Protein AF-A0A7C4EWU1-F1 (afdb_monomer_lite)

Structure (mmCIF, N/CA/C/O backbone):
data_AF-A0A7C4EWU1-F1
#
_entry.id   AF-A0A7C4EWU1-F1
#
loop_
_atom_site.group_PDB
_atom_site.id
_atom_site.type_symbol
_atom_site.label_atom_id
_atom_site.label_alt_id
_atom_site.label_comp_id
_atom_site.label_asym_id
_atom_site.label_entity_id
_atom_site.label_seq_id
_atom_site.pdbx_PDB_ins_code
_atom_site.Cartn_x
_atom_site.Cartn_y
_atom_site.Cartn_z
_atom_site.occupancy
_atom_site.B_iso_or_equiv
_atom_site.auth_seq_id
_atom_site.auth_comp_id
_atom_site.auth_asym_id
_atom_site.auth_atom_id
_atom_site.pdbx_PDB_model_num
ATOM 1 N N . MET A 1 1 ? -29.872 17.926 2.611 1.00 35.84 1 MET A N 1
ATOM 2 C CA . MET A 1 1 ? -29.786 16.920 1.535 1.00 35.84 1 MET A CA 1
ATOM 3 C C . MET A 1 1 ? -28.342 16.865 1.066 1.00 35.84 1 MET A C 1
ATOM 5 O O . MET A 1 1 ? -27.854 17.899 0.622 1.00 35.84 1 MET A O 1
ATOM 9 N N . PRO A 1 2 ? -27.617 15.749 1.257 1.00 41.06 2 PRO A N 1
ATOM 10 C CA . PRO A 1 2 ? -26.322 15.567 0.610 1.00 41.06 2 PRO A CA 1
ATOM 11 C C . PRO A 1 2 ? -26.584 15.582 -0.896 1.00 41.06 2 PRO A C 1
ATOM 13 O O . PRO A 1 2 ? -27.489 14.896 -1.360 1.00 41.06 2 PRO A O 1
ATOM 16 N N . SER A 1 3 ? -25.882 16.426 -1.643 1.00 45.47 3 SER A N 1
ATOM 17 C CA . SER A 1 3 ? -26.068 16.492 -3.086 1.00 45.47 3 SER A CA 1
ATOM 18 C C . SER A 1 3 ? -25.685 15.146 -3.705 1.00 45.47 3 SER A C 1
ATOM 20 O O . SER A 1 3 ? -24.569 14.666 -3.514 1.00 45.47 3 SER A O 1
ATOM 22 N N . GLU A 1 4 ? -26.596 14.570 -4.492 1.00 43.47 4 GLU A N 1
ATOM 23 C CA . GLU A 1 4 ? -26.437 13.326 -5.274 1.00 43.47 4 GLU A CA 1
ATOM 24 C C . GLU A 1 4 ? -25.138 13.277 -6.112 1.00 43.47 4 GLU A C 1
ATOM 26 O O . GLU A 1 4 ? -24.695 12.224 -6.559 1.00 43.47 4 GLU A O 1
ATOM 31 N N . ARG A 1 5 ? -24.451 14.415 -6.280 1.00 38.84 5 ARG A N 1
ATOM 32 C CA . ARG A 1 5 ? -23.160 14.531 -6.969 1.00 38.84 5 ARG A CA 1
ATOM 33 C C . ARG A 1 5 ? -21.986 13.833 -6.269 1.00 38.84 5 ARG A C 1
ATOM 35 O O . ARG A 1 5 ? -20.938 13.700 -6.897 1.00 38.84 5 ARG A O 1
ATOM 42 N N . SER A 1 6 ? -22.101 13.396 -5.008 1.00 40.00 6 SER A N 1
ATOM 43 C CA . SER A 1 6 ? -21.021 12.630 -4.357 1.00 40.00 6 SER A CA 1
ATOM 44 C C . SER A 1 6 ? -21.070 11.122 -4.619 1.00 40.00 6 SER A C 1
ATOM 46 O O . SER A 1 6 ? -20.120 10.430 -4.258 1.00 40.00 6 SER A O 1
ATOM 48 N N . GLU A 1 7 ? -22.146 10.597 -5.214 1.00 43.44 7 GLU A N 1
ATOM 49 C CA . GLU A 1 7 ? -22.374 9.145 -5.316 1.00 43.44 7 GLU A CA 1
ATOM 50 C C . GLU A 1 7 ? -21.775 8.495 -6.573 1.00 43.44 7 GLU A C 1
ATOM 52 O O . GLU A 1 7 ? -21.590 7.281 -6.605 1.00 43.44 7 GLU A O 1
ATOM 57 N N . LEU A 1 8 ? -21.376 9.284 -7.576 1.00 47.84 8 LEU A N 1
ATOM 58 C CA . LEU A 1 8 ? -20.883 8.777 -8.866 1.00 47.84 8 LEU A CA 1
ATOM 59 C C . LEU A 1 8 ? -19.501 9.306 -9.258 1.00 47.84 8 LEU A C 1
ATOM 61 O O . LEU A 1 8 ? -19.150 9.307 -10.433 1.00 47.84 8 LEU A O 1
ATOM 65 N N . ARG A 1 9 ? -18.670 9.737 -8.302 1.00 52.00 9 ARG A N 1
ATOM 66 C CA . ARG A 1 9 ? -17.249 9.921 -8.620 1.00 52.00 9 ARG A CA 1
ATOM 67 C C . ARG A 1 9 ? -16.616 8.536 -8.799 1.00 52.00 9 ARG A C 1
ATOM 69 O O . ARG A 1 9 ? -16.666 7.744 -7.852 1.00 52.00 9 ARG A O 1
ATOM 76 N N . PRO A 1 10 ? -16.010 8.221 -9.961 1.00 58.00 10 PRO A N 1
ATOM 77 C CA . PRO A 1 10 ? -15.201 7.020 -10.104 1.00 58.00 10 PRO A CA 1
ATOM 78 C C . PRO A 1 10 ? -14.186 7.016 -8.977 1.00 58.00 10 PRO A C 1
ATOM 80 O O . PRO A 1 10 ? -13.562 8.042 -8.695 1.00 58.00 10 PRO A O 1
ATOM 83 N N . ASN A 1 11 ? -14.020 5.880 -8.309 1.00 83.81 11 ASN A N 1
ATOM 84 C CA . ASN A 1 11 ? -12.982 5.790 -7.305 1.00 83.81 11 ASN A CA 1
ATOM 85 C C . ASN A 1 11 ? -11.632 5.739 -8.029 1.00 83.81 11 ASN A C 1
ATOM 87 O O . ASN A 1 11 ? -11.149 4.664 -8.370 1.00 83.81 11 ASN A O 1
ATOM 91 N N . LEU A 1 12 ? -11.059 6.916 -8.291 1.00 92.81 12 LEU A N 1
ATOM 92 C CA . LEU A 1 12 ? -9.818 7.092 -9.044 1.00 92.81 12 LEU A CA 1
ATOM 93 C C . LEU A 1 12 ? -8.679 6.264 -8.443 1.00 92.81 12 LEU A C 1
ATOM 95 O O . LEU A 1 12 ? -7.890 5.694 -9.182 1.00 92.81 12 LEU A O 1
ATOM 99 N N . SER A 1 13 ? -8.645 6.111 -7.113 1.00 93.94 13 SER A N 1
ATOM 100 C CA . SER A 1 13 ? -7.654 5.260 -6.442 1.00 93.94 13 SER A CA 1
ATOM 101 C C . SER A 1 13 ? -7.836 3.768 -6.747 1.00 93.94 13 SER A C 1
ATOM 103 O O . SER A 1 13 ? -6.854 3.067 -6.965 1.00 93.94 13 SER A O 1
ATOM 105 N N . VAL A 1 14 ? -9.081 3.285 -6.853 1.00 95.12 14 VAL A N 1
ATOM 106 C CA . VAL A 1 14 ? -9.374 1.909 -7.294 1.00 95.12 14 VAL A CA 1
ATOM 107 C C . VAL A 1 14 ? -9.052 1.745 -8.773 1.00 95.12 14 VAL A C 1
ATOM 109 O O . VAL A 1 14 ? -8.462 0.743 -9.153 1.00 95.12 14 VAL A O 1
ATOM 112 N N . LEU A 1 15 ? -9.399 2.727 -9.605 1.00 96.44 15 LEU A N 1
ATOM 113 C CA . LEU A 1 15 ? -9.094 2.695 -11.034 1.00 96.44 15 LEU A CA 1
ATOM 114 C C . LEU A 1 15 ? -7.580 2.658 -11.285 1.00 96.44 15 LEU A C 1
ATOM 116 O O . LEU A 1 15 ? -7.118 1.863 -12.102 1.00 96.44 15 LEU A O 1
ATOM 120 N N . ALA A 1 16 ? -6.808 3.457 -10.546 1.00 97.56 16 ALA A N 1
ATOM 121 C CA . ALA A 1 16 ? -5.352 3.427 -10.579 1.00 97.56 16 ALA A CA 1
ATOM 122 C C . ALA A 1 16 ? -4.803 2.075 -10.102 1.00 97.56 16 ALA A C 1
ATOM 124 O O . ALA A 1 16 ? -3.959 1.497 -10.778 1.00 97.56 16 ALA A O 1
ATOM 125 N N . LEU A 1 17 ? -5.317 1.521 -8.997 1.00 98.00 17 LEU A N 1
ATOM 126 C CA . LEU A 1 17 ? -4.879 0.215 -8.495 1.00 98.00 17 LEU A CA 1
ATOM 127 C C . LEU A 1 17 ? -5.193 -0.928 -9.476 1.00 98.00 17 LEU A C 1
ATOM 129 O O . LEU A 1 17 ? -4.349 -1.787 -9.710 1.00 98.00 17 LEU A O 1
ATOM 133 N N . LEU A 1 18 ? -6.375 -0.929 -10.094 1.00 98.12 18 LEU A N 1
ATOM 134 C CA . LEU A 1 18 ? -6.730 -1.917 -11.116 1.00 98.12 18 LEU A CA 1
ATOM 135 C C . LEU A 1 18 ? -5.847 -1.779 -12.360 1.00 98.12 18 LEU A C 1
ATOM 137 O O . LEU A 1 18 ? -5.393 -2.786 -12.896 1.00 98.12 18 LEU A O 1
ATOM 141 N N . SER A 1 19 ? -5.565 -0.546 -12.786 1.00 98.44 19 SER A N 1
ATOM 142 C CA . SER A 1 19 ? -4.672 -0.280 -13.921 1.00 98.44 19 SER A CA 1
ATOM 143 C C . SER A 1 19 ? -3.236 -0.715 -13.619 1.00 98.44 19 SER A C 1
ATOM 145 O O . SER A 1 19 ? -2.582 -1.287 -14.484 1.00 98.44 19 SER A O 1
ATOM 147 N N . PHE A 1 20 ? -2.772 -0.515 -12.381 1.00 98.56 20 PHE A N 1
ATOM 148 C CA . PHE A 1 20 ? -1.488 -1.015 -11.886 1.00 98.56 20 PHE A CA 1
ATOM 149 C C . PHE A 1 20 ? -1.409 -2.539 -11.968 1.00 98.56 20 PHE A C 1
ATOM 151 O O . PHE A 1 20 ? -0.485 -3.071 -12.579 1.00 98.56 20 PHE A O 1
ATOM 158 N N . ILE A 1 21 ? -2.396 -3.244 -11.402 1.00 98.56 21 ILE A N 1
ATOM 159 C CA . ILE A 1 21 ? -2.428 -4.713 -11.396 1.00 98.56 21 ILE A CA 1
ATOM 160 C C . ILE A 1 21 ? -2.466 -5.240 -12.832 1.00 98.56 21 ILE A C 1
ATOM 162 O O . ILE A 1 21 ? -1.690 -6.125 -13.180 1.00 98.56 21 ILE A O 1
ATOM 166 N N . ALA A 1 22 ? -3.332 -4.678 -13.678 1.00 98.56 22 ALA A N 1
ATOM 167 C CA . ALA A 1 22 ? -3.444 -5.084 -15.072 1.00 98.56 22 ALA A CA 1
ATOM 168 C C . ALA A 1 22 ? -2.125 -4.882 -15.831 1.00 98.56 22 ALA A C 1
ATOM 170 O O . ALA A 1 22 ? -1.660 -5.809 -16.486 1.00 98.56 22 ALA A O 1
ATOM 171 N N . ALA A 1 23 ? -1.494 -3.710 -15.713 1.00 98.44 23 ALA A N 1
ATOM 172 C CA . ALA A 1 23 ? -0.233 -3.425 -16.393 1.00 98.44 23 ALA A CA 1
ATOM 173 C C . ALA A 1 23 ? 0.908 -4.331 -15.914 1.00 98.44 23 ALA A C 1
ATOM 175 O O . ALA A 1 23 ? 1.637 -4.858 -16.750 1.00 98.44 23 ALA A O 1
ATOM 176 N N . PHE A 1 24 ? 1.021 -4.573 -14.603 1.00 97.94 24 PHE A N 1
ATOM 177 C CA . PHE A 1 24 ? 1.993 -5.519 -14.049 1.00 97.94 24 PHE A CA 1
ATOM 178 C C . PHE A 1 24 ? 1.778 -6.934 -14.599 1.00 97.94 24 PHE A C 1
ATOM 180 O O . PHE A 1 24 ? 2.715 -7.556 -15.091 1.00 97.94 24 PHE A O 1
ATOM 187 N N . LEU A 1 25 ? 0.540 -7.442 -14.566 1.00 97.94 25 LEU A N 1
ATOM 188 C CA . LEU A 1 25 ? 0.229 -8.786 -15.058 1.00 97.94 25 LEU A CA 1
ATOM 189 C C . LEU A 1 25 ? 0.493 -8.920 -16.560 1.00 97.94 25 LEU A C 1
ATOM 191 O O . LEU A 1 25 ? 1.031 -9.936 -16.990 1.00 97.94 25 LEU A O 1
ATOM 195 N N . ILE A 1 26 ? 0.143 -7.902 -17.350 1.00 97.19 26 ILE A N 1
ATOM 196 C CA . ILE A 1 26 ? 0.401 -7.880 -18.793 1.00 97.19 26 ILE A CA 1
ATOM 197 C C . ILE A 1 26 ? 1.907 -7.857 -19.065 1.00 97.19 26 ILE A C 1
ATOM 199 O O . ILE A 1 26 ? 2.374 -8.661 -19.869 1.00 97.19 26 ILE A O 1
ATOM 203 N N . ALA A 1 27 ? 2.666 -6.989 -18.390 1.00 94.81 27 ALA A N 1
ATOM 204 C CA . ALA A 1 27 ? 4.118 -6.915 -18.536 1.00 94.81 27 ALA A CA 1
ATOM 205 C C . ALA A 1 27 ? 4.774 -8.248 -18.167 1.00 94.81 27 ALA A C 1
ATOM 207 O O . ALA A 1 27 ? 5.503 -8.817 -18.978 1.00 94.81 27 ALA A O 1
ATOM 208 N N . ARG A 1 28 ? 4.419 -8.811 -17.007 1.00 94.31 28 ARG A N 1
ATOM 209 C CA . ARG A 1 28 ? 4.946 -10.095 -16.544 1.00 94.31 28 ARG A CA 1
ATOM 210 C C . ARG A 1 28 ? 4.587 -11.245 -17.477 1.00 94.31 28 ARG A C 1
ATOM 212 O O . ARG A 1 28 ? 5.430 -12.097 -17.753 1.00 94.31 28 ARG A O 1
ATOM 219 N N . ALA A 1 29 ? 3.349 -11.297 -17.965 1.00 95.38 29 ALA A N 1
ATOM 220 C CA . ALA A 1 29 ? 2.926 -12.311 -18.925 1.00 95.38 29 ALA A CA 1
ATOM 221 C C . ALA A 1 29 ? 3.705 -12.175 -20.237 1.00 95.38 29 ALA A C 1
ATOM 223 O O . ALA A 1 29 ? 4.214 -13.168 -20.751 1.00 95.38 29 ALA A O 1
ATOM 224 N N . PHE A 1 30 ? 3.858 -10.951 -20.746 1.00 93.50 30 PHE A N 1
ATOM 225 C CA . PHE A 1 30 ? 4.612 -10.680 -21.963 1.00 93.50 30 PHE A CA 1
ATOM 226 C C . PHE A 1 30 ? 6.075 -11.115 -21.834 1.00 93.50 30 PHE A C 1
ATOM 228 O O . PHE A 1 30 ? 6.554 -11.864 -22.680 1.00 93.50 30 PHE A O 1
ATOM 235 N N . THR A 1 31 ? 6.773 -10.730 -20.763 1.00 89.81 31 THR A N 1
ATOM 236 C CA . THR A 1 31 ? 8.190 -11.083 -20.569 1.00 89.81 31 THR A CA 1
ATOM 237 C C . THR A 1 31 ? 8.398 -12.567 -20.274 1.00 89.81 31 THR A C 1
ATOM 239 O O . THR A 1 31 ? 9.443 -13.123 -20.608 1.00 89.81 31 THR A O 1
ATOM 242 N N . THR A 1 32 ? 7.390 -13.240 -19.713 1.00 90.50 32 THR A N 1
ATOM 243 C CA . THR A 1 32 ? 7.410 -14.697 -19.511 1.00 90.50 32 THR A CA 1
ATOM 244 C C . THR A 1 32 ? 7.198 -15.460 -20.820 1.00 90.50 32 THR A C 1
ATOM 246 O O . THR A 1 32 ? 7.886 -16.449 -21.066 1.00 90.50 32 THR A O 1
ATOM 249 N N . LEU A 1 33 ? 6.261 -15.018 -21.666 1.00 94.19 33 LEU A N 1
ATOM 250 C CA . LEU A 1 33 ? 5.926 -15.681 -22.933 1.00 94.19 33 LEU A CA 1
ATOM 251 C C . LEU A 1 33 ? 6.918 -15.355 -24.057 1.00 94.19 33 LEU A C 1
ATOM 253 O O . LEU A 1 33 ? 7.174 -16.197 -24.916 1.00 94.19 33 LEU A O 1
ATOM 257 N N . TYR A 1 34 ? 7.493 -14.152 -24.042 1.00 92.25 34 TYR A N 1
ATOM 258 C CA . TYR A 1 34 ? 8.383 -13.636 -25.081 1.00 92.25 34 TYR A CA 1
ATOM 259 C C . TYR A 1 34 ? 9.723 -13.143 -24.502 1.00 92.25 34 TYR A C 1
ATOM 261 O O . TYR A 1 34 ? 10.095 -11.987 -24.705 1.00 92.25 34 TYR A O 1
ATOM 269 N N . PRO A 1 35 ? 10.506 -14.001 -23.819 1.00 87.50 35 PRO A N 1
ATOM 270 C CA . PRO A 1 35 ? 11.704 -13.585 -23.077 1.00 87.50 35 PRO A CA 1
ATOM 271 C C . PRO A 1 35 ? 12.839 -13.035 -23.954 1.00 87.50 35 PRO A C 1
ATOM 273 O O . PRO A 1 35 ? 13.727 -12.354 -23.454 1.00 87.50 35 PRO A O 1
ATOM 276 N N . ASN A 1 36 ? 12.818 -13.324 -25.258 1.00 87.56 36 ASN A N 1
ATOM 277 C CA . ASN A 1 36 ? 13.832 -12.867 -26.211 1.00 87.56 36 ASN A CA 1
ATOM 278 C C . ASN A 1 36 ? 13.440 -11.562 -26.924 1.00 87.56 36 ASN A C 1
ATOM 280 O O . ASN A 1 36 ? 14.214 -11.049 -27.731 1.00 87.56 36 ASN A O 1
ATOM 284 N N . VAL A 1 37 ? 12.236 -11.036 -26.672 1.00 86.44 37 VAL A N 1
ATOM 285 C CA . VAL A 1 37 ? 11.778 -9.782 -27.274 1.00 86.44 37 VAL A CA 1
ATOM 286 C C . VAL A 1 37 ? 12.243 -8.630 -26.397 1.00 86.44 37 VAL A C 1
ATOM 288 O O . VAL A 1 37 ? 11.644 -8.317 -25.372 1.00 86.44 37 VAL A O 1
ATOM 291 N N . VAL A 1 38 ? 13.334 -8.001 -26.822 1.00 86.00 38 VAL A N 1
ATOM 292 C CA . VAL A 1 38 ? 13.934 -6.846 -26.156 1.00 86.00 38 VAL A CA 1
ATOM 293 C C . VAL A 1 38 ? 13.980 -5.659 -27.107 1.00 86.00 38 VAL A C 1
ATOM 295 O O . VAL A 1 38 ? 14.233 -5.811 -28.303 1.00 86.00 38 VAL A O 1
ATOM 298 N N . LEU A 1 39 ? 13.743 -4.462 -26.575 1.00 86.94 39 LEU A N 1
ATOM 299 C CA . LEU A 1 39 ? 13.931 -3.229 -27.325 1.00 86.94 39 LEU A CA 1
ATOM 300 C C . LEU A 1 39 ? 15.369 -2.751 -27.125 1.00 86.94 39 LEU A C 1
ATOM 302 O O . LEU A 1 39 ? 15.740 -2.356 -26.022 1.00 86.94 39 LEU A O 1
ATOM 306 N N . VAL A 1 40 ? 16.171 -2.778 -28.189 1.00 88.94 40 VAL A N 1
ATOM 307 C CA . VAL A 1 40 ? 17.557 -2.295 -28.165 1.00 88.94 40 VAL A CA 1
ATOM 308 C C . VAL A 1 40 ? 17.693 -1.104 -29.101 1.00 88.94 40 VAL A C 1
ATOM 310 O O . VAL A 1 40 ? 17.330 -1.184 -30.272 1.00 88.94 40 VAL A O 1
ATOM 313 N N . SER A 1 41 ? 18.223 0.005 -28.590 1.00 88.38 41 SER A N 1
ATOM 314 C CA . SER A 1 41 ? 18.504 1.207 -29.380 1.00 88.38 41 SER A CA 1
ATOM 315 C C . SER A 1 41 ? 19.814 1.836 -28.925 1.00 88.38 41 SER A C 1
ATOM 317 O O . SER A 1 41 ? 20.044 1.992 -27.728 1.00 88.38 41 SER A O 1
ATOM 319 N N . GLY A 1 42 ? 20.705 2.155 -29.868 1.00 86.50 42 GLY A N 1
ATOM 320 C CA . GLY A 1 42 ? 22.009 2.760 -29.561 1.00 86.50 42 GLY A CA 1
ATOM 321 C C . GLY A 1 42 ? 22.905 1.923 -28.635 1.00 86.50 42 GLY A C 1
ATOM 322 O O . GLY A 1 42 ? 23.736 2.489 -27.937 1.00 86.50 42 GLY A O 1
ATOM 323 N N . GLY A 1 43 ? 22.714 0.598 -28.586 1.00 86.19 43 GLY A N 1
ATOM 324 C CA . GLY A 1 43 ? 23.424 -0.306 -27.669 1.00 86.19 43 GLY A CA 1
ATOM 325 C C . GLY A 1 43 ? 22.806 -0.425 -26.269 1.00 86.19 43 GLY A C 1
ATOM 326 O O . GLY A 1 43 ? 23.304 -1.196 -25.455 1.00 86.19 43 GLY A O 1
ATOM 327 N N . PHE A 1 44 ? 21.709 0.285 -25.988 1.00 85.19 44 PHE A N 1
ATOM 328 C CA . PHE A 1 44 ? 21.012 0.230 -24.704 1.00 85.19 44 PHE A CA 1
ATOM 329 C C . PHE A 1 44 ? 19.794 -0.684 -24.765 1.00 85.19 44 PHE A C 1
ATOM 331 O O . PHE A 1 44 ? 18.984 -0.592 -25.688 1.00 85.19 44 PHE A O 1
ATOM 338 N N . HIS A 1 45 ? 19.641 -1.524 -23.743 1.00 87.38 45 HIS A N 1
ATOM 339 C CA . HIS A 1 45 ? 18.427 -2.300 -23.518 1.00 87.38 45 HIS A CA 1
ATOM 340 C C . HIS A 1 45 ? 17.386 -1.397 -22.851 1.00 87.38 45 HIS A C 1
ATOM 342 O O . HIS A 1 45 ? 17.559 -0.947 -21.717 1.00 87.38 45 HIS A O 1
ATOM 348 N N . ILE A 1 46 ? 16.312 -1.095 -23.572 1.00 88.56 46 ILE A N 1
ATOM 349 C CA . ILE A 1 46 ? 15.241 -0.228 -23.095 1.00 88.56 46 ILE A CA 1
ATOM 350 C C . ILE A 1 46 ? 14.200 -1.091 -22.387 1.00 88.56 46 ILE A C 1
ATOM 352 O O . ILE A 1 46 ? 13.383 -1.764 -23.015 1.00 88.56 46 ILE A O 1
ATOM 356 N N . HIS A 1 47 ? 14.229 -1.040 -21.058 1.00 90.69 47 HIS A N 1
ATOM 357 C CA . HIS A 1 47 ? 13.226 -1.668 -20.207 1.00 9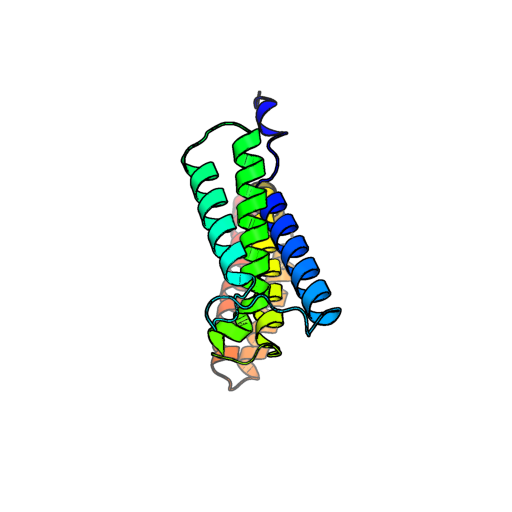0.69 47 HIS A CA 1
ATOM 358 C C . HIS A 1 47 ? 11.895 -0.922 -20.275 1.00 90.69 47 HIS A C 1
ATOM 360 O O . HIS A 1 47 ? 11.851 0.308 -20.384 1.00 90.69 47 HIS A O 1
ATOM 366 N N . HIS A 1 48 ? 10.796 -1.659 -20.122 1.00 92.50 48 HIS A N 1
ATOM 367 C CA . HIS A 1 48 ? 9.458 -1.071 -20.103 1.00 92.50 48 HIS A CA 1
ATOM 368 C C . HIS A 1 48 ? 9.197 -0.199 -18.860 1.00 92.50 48 HIS A C 1
ATOM 370 O O . HIS A 1 48 ? 8.250 0.588 -18.849 1.00 92.50 48 HIS A O 1
ATOM 376 N N . PHE A 1 49 ? 10.106 -0.243 -17.878 1.00 92.75 49 PHE A N 1
ATOM 377 C CA . PHE A 1 49 ? 10.278 0.761 -16.828 1.00 92.75 49 PHE A CA 1
ATOM 378 C C . PHE A 1 49 ? 10.192 2.207 -17.351 1.00 92.75 49 PHE A C 1
ATOM 380 O O . PHE A 1 49 ? 9.482 3.026 -16.770 1.00 92.75 49 PHE A O 1
ATOM 387 N N . TRP A 1 50 ? 10.867 2.530 -18.463 1.00 94.38 50 TRP A N 1
ATOM 388 C CA . TRP A 1 50 ? 10.898 3.897 -19.000 1.00 94.38 50 TRP A CA 1
ATOM 389 C C . TRP A 1 50 ? 9.538 4.354 -19.526 1.00 94.38 50 TRP A C 1
ATOM 391 O O . TRP A 1 50 ? 9.143 5.502 -19.315 1.00 94.38 50 TRP A O 1
ATOM 401 N N . PHE A 1 51 ? 8.790 3.447 -20.158 1.00 95.19 51 PHE A N 1
ATOM 402 C CA . PHE A 1 51 ? 7.406 3.715 -20.546 1.00 95.19 51 PHE A CA 1
ATOM 403 C C . PHE A 1 51 ? 6.532 3.909 -19.306 1.00 95.19 51 PHE A C 1
ATOM 405 O O . PHE A 1 51 ? 5.717 4.829 -19.273 1.00 95.19 51 PHE A O 1
ATOM 412 N N . GLY A 1 52 ? 6.764 3.115 -18.257 1.00 97.19 52 GLY A N 1
ATOM 413 C CA . GLY A 1 52 ? 6.109 3.277 -16.963 1.00 97.19 52 GLY A CA 1
ATOM 414 C C . GLY A 1 52 ? 6.326 4.660 -16.347 1.00 97.19 52 GLY A C 1
ATOM 415 O O . GLY A 1 52 ? 5.363 5.327 -15.964 1.00 97.19 52 GLY A O 1
ATOM 416 N N . LEU A 1 53 ? 7.574 5.136 -16.334 1.00 97.31 53 LEU A N 1
ATOM 417 C CA . LEU A 1 53 ? 7.935 6.462 -15.832 1.00 97.31 53 LEU A CA 1
ATOM 418 C C . LEU A 1 53 ? 7.259 7.581 -16.635 1.00 97.31 53 LEU A C 1
ATOM 420 O O . LEU A 1 53 ? 6.688 8.500 -16.046 1.00 97.31 53 LEU A O 1
ATOM 424 N N . ALA A 1 54 ? 7.272 7.487 -17.967 1.00 98.00 54 ALA A N 1
ATOM 425 C CA . ALA A 1 54 ? 6.604 8.454 -18.833 1.00 98.00 54 ALA A CA 1
ATOM 426 C C . ALA A 1 54 ? 5.088 8.489 -18.579 1.00 98.00 54 ALA A C 1
ATOM 428 O O . ALA A 1 54 ? 4.509 9.564 -18.416 1.00 98.00 54 ALA A O 1
ATOM 429 N N . MET A 1 55 ? 4.444 7.323 -18.475 1.00 98.31 55 MET A N 1
ATOM 430 C CA . MET A 1 55 ? 3.016 7.221 -18.170 1.00 98.31 55 MET A CA 1
ATOM 431 C C . MET A 1 55 ? 2.673 7.807 -16.798 1.00 98.31 55 MET A C 1
ATOM 433 O O . MET A 1 55 ? 1.695 8.546 -16.689 1.00 98.31 55 MET A O 1
ATOM 437 N N . MET A 1 56 ? 3.483 7.546 -15.765 1.00 97.75 56 MET A N 1
ATOM 438 C CA . MET A 1 56 ? 3.292 8.152 -14.443 1.00 97.75 56 MET A CA 1
ATOM 439 C C . MET A 1 56 ? 3.452 9.670 -14.471 1.00 97.75 56 MET A C 1
ATOM 441 O O . MET A 1 56 ? 2.633 10.367 -13.875 1.00 97.75 56 MET A O 1
ATOM 445 N N . ALA A 1 57 ? 4.464 10.187 -15.170 1.00 98.19 57 ALA A N 1
ATOM 446 C CA . ALA A 1 57 ? 4.685 11.624 -15.299 1.00 98.19 57 ALA A CA 1
ATOM 447 C C . ALA A 1 57 ? 3.508 12.309 -16.008 1.00 98.19 57 ALA A C 1
ATOM 449 O O . ALA A 1 57 ? 2.988 13.306 -15.511 1.00 98.19 57 ALA A O 1
ATOM 450 N N . ILE A 1 58 ? 3.031 11.737 -17.120 1.00 98.25 58 ILE A N 1
ATOM 451 C CA . ILE A 1 58 ? 1.869 12.251 -17.857 1.00 98.25 58 ILE A CA 1
ATOM 452 C C . ILE A 1 58 ? 0.604 12.153 -17.000 1.00 98.25 58 ILE A C 1
ATOM 454 O O . ILE A 1 58 ? -0.128 13.131 -16.878 1.00 98.25 58 ILE A O 1
ATOM 458 N N . GLY A 1 59 ? 0.345 11.003 -16.373 1.00 97.56 59 GLY A N 1
ATOM 459 C CA . GLY A 1 59 ? -0.826 10.805 -15.519 1.00 97.56 59 GLY A CA 1
ATOM 460 C C . GLY A 1 59 ? -0.846 11.762 -14.326 1.00 97.56 59 GLY A C 1
ATOM 461 O O . GLY A 1 59 ? -1.863 12.398 -14.059 1.00 97.56 59 GLY A O 1
ATOM 462 N N . GLY A 1 60 ? 0.295 11.931 -13.655 1.00 96.12 60 GLY A N 1
ATOM 463 C CA . GLY A 1 60 ? 0.462 12.892 -12.566 1.00 96.12 60 GLY A CA 1
ATOM 464 C C . GLY A 1 60 ? 0.261 14.335 -13.027 1.00 96.12 60 GLY A C 1
ATOM 465 O O . GLY A 1 60 ? -0.468 15.082 -12.380 1.00 96.12 60 GLY A O 1
ATOM 466 N N . TRP A 1 61 ? 0.833 14.710 -14.174 1.00 97.75 61 TRP A N 1
ATOM 467 C CA . TRP A 1 61 ? 0.640 16.033 -14.770 1.00 97.75 61 TRP A CA 1
ATOM 468 C C . TRP A 1 61 ? -0.837 16.310 -15.062 1.00 97.75 61 TRP A C 1
ATOM 470 O O . TRP A 1 61 ? -1.371 17.328 -14.628 1.00 97.75 61 TRP A O 1
ATOM 480 N N . LEU A 1 62 ? -1.529 15.374 -15.721 1.00 95.94 62 LEU A N 1
ATOM 481 C CA . LEU A 1 62 ? -2.954 15.505 -16.026 1.00 95.94 62 LEU A CA 1
ATOM 482 C C . LEU A 1 62 ? -3.799 15.698 -14.760 1.00 95.94 62 LEU A C 1
ATOM 484 O O . LEU A 1 62 ? -4.643 16.592 -14.734 1.00 95.94 62 LEU A O 1
ATOM 488 N N . GLY A 1 63 ? -3.535 14.911 -13.711 1.00 92.75 63 GLY A N 1
ATOM 489 C CA . GLY A 1 63 ? -4.250 15.002 -12.434 1.00 92.75 63 GLY A CA 1
ATOM 490 C C . GLY A 1 63 ? -3.970 16.282 -11.634 1.00 92.75 63 GLY A C 1
ATOM 491 O O . GLY A 1 63 ? -4.748 16.630 -10.747 1.00 92.75 63 GLY A O 1
ATOM 492 N N . ILE A 1 64 ? -2.875 16.991 -11.929 1.00 95.06 64 ILE A N 1
ATOM 493 C CA . ILE A 1 64 ? -2.548 18.290 -11.320 1.00 95.06 64 ILE A CA 1
ATOM 494 C C . ILE A 1 64 ? -3.169 19.439 -12.122 1.00 95.06 64 ILE A C 1
ATOM 496 O O . ILE A 1 64 ? -3.711 20.381 -11.539 1.00 95.06 64 ILE A O 1
ATOM 500 N N . THR A 1 65 ? -3.064 19.385 -13.451 1.00 96.25 65 THR A N 1
ATOM 501 C CA . THR A 1 65 ? -3.405 20.501 -14.341 1.00 96.25 65 THR A CA 1
ATOM 502 C C . THR A 1 65 ? -4.902 20.626 -14.594 1.00 96.25 65 THR A C 1
ATOM 504 O O . THR A 1 65 ? -5.427 21.741 -14.603 1.00 96.25 65 THR A O 1
ATOM 507 N N . TYR A 1 66 ? -5.596 19.511 -14.814 1.00 92.06 66 TYR A N 1
ATOM 508 C CA . TYR A 1 66 ? -6.994 19.521 -15.239 1.00 92.06 66 TYR A CA 1
ATOM 509 C C . TYR A 1 66 ? -7.939 19.236 -14.067 1.00 92.06 66 TYR A C 1
ATOM 511 O O . TYR A 1 66 ? -7.551 18.706 -13.029 1.00 92.06 66 TYR A O 1
ATOM 519 N N . ARG A 1 67 ? -9.196 19.672 -14.202 1.00 84.38 67 ARG A N 1
ATOM 520 C CA . ARG A 1 67 ? -10.245 19.549 -13.169 1.00 84.38 67 ARG A CA 1
ATOM 521 C C . ARG A 1 67 ? -11.557 19.036 -13.763 1.00 84.38 67 ARG A C 1
ATOM 523 O O . ARG A 1 67 ? -12.638 19.441 -13.334 1.00 84.38 67 ARG A O 1
ATOM 530 N N . ASP A 1 68 ? -11.464 18.177 -14.772 1.00 89.38 68 ASP A N 1
ATOM 531 C CA . ASP A 1 68 ? -12.605 17.512 -15.390 1.00 89.38 68 ASP A CA 1
ATOM 532 C C . ASP A 1 68 ? -12.531 15.993 -15.205 1.00 89.38 68 ASP A C 1
ATOM 534 O O . ASP A 1 68 ? -11.464 15.392 -15.092 1.00 89.38 68 ASP A O 1
ATOM 538 N N . GLU A 1 69 ? -13.698 15.355 -15.190 1.00 89.06 69 GLU A N 1
ATOM 539 C CA . GLU A 1 69 ? -13.824 13.943 -14.838 1.00 89.06 69 GLU A CA 1
ATOM 540 C C . GLU A 1 69 ? -13.124 12.997 -15.829 1.00 89.06 69 GLU A C 1
ATOM 542 O O . GLU A 1 69 ? -12.689 11.908 -15.447 1.00 89.06 69 GLU A O 1
ATOM 547 N N . ARG A 1 70 ? -13.014 13.377 -17.108 1.00 91.31 70 ARG A N 1
ATOM 548 C CA . ARG A 1 70 ? -12.358 12.533 -18.114 1.00 91.31 70 ARG A CA 1
ATOM 549 C C . ARG A 1 70 ? -10.849 12.572 -17.928 1.00 91.31 70 ARG A C 1
ATOM 551 O O . ARG A 1 70 ? -10.228 11.508 -17.927 1.00 91.31 70 ARG A O 1
ATOM 558 N N . ALA A 1 71 ? -10.286 13.763 -17.728 1.00 93.31 71 ALA A N 1
ATOM 559 C CA . ALA A 1 71 ? -8.873 13.925 -17.416 1.00 93.31 71 ALA A CA 1
ATOM 560 C C . ALA A 1 71 ? -8.501 13.207 -16.112 1.00 93.31 71 ALA A C 1
ATOM 562 O O . ALA A 1 71 ? -7.510 12.486 -16.097 1.00 93.31 71 ALA A O 1
ATOM 563 N N . ASP A 1 72 ? -9.336 13.293 -15.073 1.00 93.69 72 ASP A N 1
ATOM 564 C CA . ASP A 1 72 ? -9.128 12.589 -13.801 1.00 93.69 72 ASP A CA 1
ATOM 565 C C . ASP A 1 72 ? -9.061 11.059 -13.978 1.00 93.69 72 ASP A C 1
ATOM 567 O O . ASP A 1 72 ? -8.182 10.387 -13.431 1.00 93.69 72 ASP A O 1
ATOM 571 N N . ARG A 1 73 ? -9.981 10.481 -14.766 1.00 95.31 73 ARG A N 1
ATOM 572 C CA . ARG A 1 73 ? -9.987 9.036 -15.059 1.00 95.31 73 ARG A CA 1
ATOM 573 C C . ARG A 1 73 ? -8.757 8.625 -15.864 1.00 95.31 73 ARG A C 1
ATOM 575 O O . ARG A 1 73 ? -8.138 7.613 -15.543 1.00 95.31 73 ARG A O 1
ATOM 582 N N . LEU A 1 74 ? -8.400 9.399 -16.889 1.00 96.62 74 LEU A N 1
ATOM 583 C CA . LEU A 1 74 ? -7.220 9.131 -17.710 1.00 96.62 74 LEU A CA 1
ATOM 584 C C . LEU A 1 74 ? -5.935 9.240 -16.880 1.00 96.62 74 LEU A C 1
ATOM 586 O O . LEU A 1 74 ? -5.081 8.362 -16.966 1.00 96.62 74 LEU A O 1
ATOM 590 N N . ALA A 1 75 ? -5.833 10.262 -16.031 1.00 97.00 75 ALA A N 1
ATOM 591 C CA . ALA A 1 75 ? -4.740 10.449 -15.087 1.00 97.00 75 ALA A CA 1
ATOM 592 C C . ALA A 1 75 ? -4.579 9.227 -14.176 1.00 97.00 75 ALA A C 1
ATOM 594 O O . ALA A 1 75 ? -3.481 8.685 -14.071 1.00 97.00 75 ALA A O 1
ATOM 595 N N . ALA A 1 76 ? -5.674 8.740 -13.583 1.00 97.19 76 ALA A N 1
ATOM 596 C CA . ALA A 1 76 ? -5.661 7.549 -12.738 1.00 97.19 76 ALA A CA 1
ATOM 597 C C . ALA A 1 76 ? -5.206 6.290 -13.493 1.00 97.19 76 ALA A C 1
ATOM 599 O O . ALA A 1 76 ? -4.393 5.528 -12.970 1.00 97.19 76 ALA A O 1
ATOM 600 N N . ILE A 1 77 ? -5.692 6.083 -14.722 1.00 98.12 77 ILE A N 1
ATOM 601 C CA . ILE A 1 77 ? -5.301 4.940 -15.560 1.00 98.12 77 ILE A CA 1
ATOM 602 C C . ILE A 1 77 ? -3.812 5.005 -15.898 1.00 98.12 77 ILE A C 1
ATOM 604 O O . ILE A 1 77 ? -3.102 4.029 -15.676 1.00 98.12 77 ILE A O 1
ATOM 608 N N . LEU A 1 78 ? -3.328 6.145 -16.399 1.00 98.38 78 LEU A N 1
ATOM 609 C CA . LEU A 1 78 ? -1.928 6.320 -16.792 1.00 98.38 78 LEU A CA 1
ATOM 610 C C . LEU A 1 78 ? -0.984 6.209 -15.596 1.00 98.38 78 LEU A C 1
ATOM 612 O O . LEU A 1 78 ? 0.036 5.529 -15.683 1.00 98.38 78 LEU A O 1
ATOM 616 N N . PHE A 1 79 ? -1.345 6.821 -14.469 1.00 98.12 79 PHE A N 1
ATOM 617 C CA . PHE A 1 79 ? -0.555 6.752 -13.246 1.00 98.12 79 PHE A CA 1
ATOM 618 C C . PHE A 1 79 ? -0.483 5.321 -12.704 1.00 98.12 79 PHE A C 1
ATOM 620 O O . PHE A 1 79 ? 0.598 4.827 -12.393 1.00 98.12 79 PHE A O 1
ATOM 627 N N . GLY A 1 80 ? -1.625 4.630 -12.646 1.00 98.25 80 GLY A N 1
ATOM 628 C CA . GLY A 1 80 ? -1.699 3.237 -12.222 1.00 98.25 80 GLY A CA 1
ATOM 629 C C . GLY A 1 80 ? -0.918 2.305 -13.141 1.00 98.25 80 GLY A C 1
ATOM 630 O O . GLY A 1 80 ? -0.018 1.605 -12.687 1.00 98.25 80 GLY A O 1
ATOM 631 N N . ALA A 1 81 ? -1.223 2.327 -14.440 1.00 98.62 81 ALA A N 1
ATOM 632 C CA . ALA A 1 81 ? -0.565 1.480 -15.428 1.00 98.62 81 ALA A CA 1
ATOM 633 C C . ALA A 1 81 ? 0.945 1.740 -15.491 1.00 98.62 81 ALA A C 1
ATOM 635 O O . ALA A 1 81 ? 1.727 0.792 -15.512 1.00 98.62 81 ALA A O 1
ATOM 636 N N . GLY A 1 82 ? 1.362 3.008 -15.428 1.00 98.38 82 GLY A N 1
ATOM 637 C CA . GLY A 1 82 ? 2.773 3.365 -15.366 1.00 98.38 82 GLY A CA 1
ATOM 638 C C . GLY A 1 82 ? 3.466 2.788 -14.131 1.00 98.38 82 GLY A C 1
ATOM 639 O O . GLY A 1 82 ? 4.530 2.183 -14.246 1.00 98.38 82 GLY A O 1
ATOM 640 N N . GLY A 1 83 ? 2.816 2.873 -12.968 1.00 98.19 83 GLY A N 1
ATOM 641 C CA . GLY A 1 83 ? 3.297 2.234 -11.746 1.00 98.19 83 GLY A CA 1
ATOM 642 C C . GLY A 1 83 ? 3.408 0.712 -11.872 1.00 98.19 83 GLY A C 1
ATOM 643 O O . GLY A 1 83 ? 4.370 0.141 -11.373 1.00 98.19 83 GLY A O 1
ATOM 644 N N . GLY A 1 84 ? 2.472 0.055 -12.565 1.00 98.12 84 GLY A N 1
ATOM 645 C CA . GLY A 1 84 ? 2.498 -1.396 -12.782 1.00 98.12 84 GLY A CA 1
ATOM 646 C C . GLY A 1 84 ? 3.691 -1.851 -13.627 1.00 98.12 84 GLY A C 1
ATOM 647 O O . GLY A 1 84 ? 4.332 -2.845 -13.295 1.00 98.12 84 GLY A O 1
ATOM 648 N N . LEU A 1 85 ? 4.036 -1.081 -14.666 1.00 9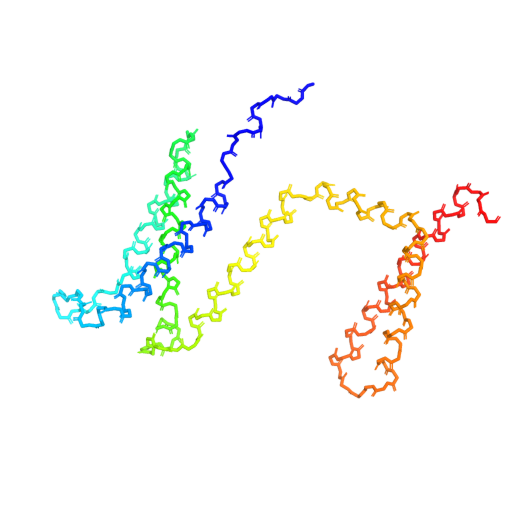7.62 85 LEU A N 1
ATOM 649 C CA . LEU A 1 85 ? 5.230 -1.312 -15.491 1.00 97.62 85 LEU A CA 1
ATOM 650 C C . LEU A 1 85 ? 6.530 -1.117 -14.698 1.00 97.62 85 LEU A C 1
ATOM 652 O O . LEU A 1 85 ? 7.460 -1.900 -14.837 1.00 97.62 85 LEU A O 1
ATOM 656 N N . ILE A 1 86 ? 6.598 -0.096 -13.838 1.00 97.00 86 ILE A N 1
ATOM 657 C CA . ILE A 1 86 ? 7.744 0.081 -12.930 1.00 97.00 86 ILE A CA 1
ATOM 658 C C . ILE A 1 86 ? 7.806 -1.065 -11.913 1.00 97.00 86 ILE A C 1
ATOM 660 O O . ILE A 1 86 ? 8.886 -1.563 -11.606 1.00 97.00 86 ILE A O 1
ATOM 664 N N . GLY A 1 87 ? 6.648 -1.494 -11.408 1.00 96.56 87 GLY A N 1
ATOM 665 C CA . GLY A 1 87 ? 6.520 -2.596 -10.463 1.00 96.56 87 GLY A CA 1
ATOM 666 C C . GLY A 1 87 ? 7.072 -3.912 -11.002 1.00 96.56 87 GLY A C 1
ATOM 667 O O . GLY A 1 87 ? 7.667 -4.661 -10.238 1.00 96.56 87 GLY A O 1
ATOM 668 N N . ASP A 1 88 ? 6.948 -4.181 -12.303 1.00 96.00 88 ASP A N 1
ATOM 669 C CA . ASP A 1 88 ? 7.522 -5.380 -12.925 1.00 96.00 88 ASP A CA 1
ATOM 670 C C . ASP A 1 88 ? 9.062 -5.407 -12.862 1.00 96.00 88 ASP A C 1
ATOM 672 O O . ASP A 1 88 ? 9.674 -6.456 -12.654 1.00 96.00 88 ASP A O 1
ATOM 676 N N . GLU A 1 89 ? 9.685 -4.236 -12.960 1.00 94.06 89 GLU A N 1
ATOM 677 C CA . GLU A 1 89 ? 11.140 -4.063 -13.007 1.00 94.06 89 GLU A CA 1
ATOM 678 C C . GLU A 1 89 ? 11.741 -3.720 -11.630 1.00 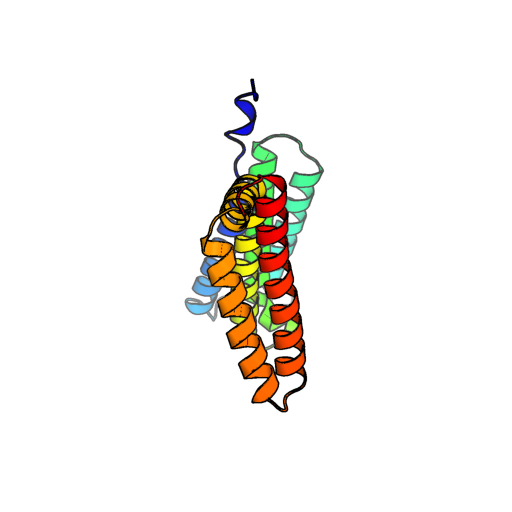94.06 89 GLU A C 1
ATOM 680 O O . GLU A 1 89 ? 12.954 -3.587 -11.492 1.00 94.06 89 GLU A O 1
ATOM 685 N N . VAL A 1 90 ? 10.929 -3.592 -10.573 1.00 94.56 90 VAL A N 1
ATOM 686 C CA . VAL A 1 90 ? 11.400 -3.117 -9.258 1.00 94.56 90 VAL A CA 1
ATOM 687 C C . VAL A 1 90 ? 12.497 -4.003 -8.661 1.00 94.56 90 VAL A C 1
ATOM 689 O O . VAL A 1 90 ? 13.451 -3.498 -8.074 1.00 94.56 90 VAL A O 1
ATOM 692 N N . GLY A 1 91 ? 12.400 -5.321 -8.843 1.00 92.44 91 GLY A N 1
ATOM 693 C CA . GLY A 1 91 ? 13.429 -6.260 -8.416 1.00 92.44 91 GLY A CA 1
ATOM 694 C C . GLY A 1 91 ? 14.736 -6.061 -9.172 1.00 92.44 91 GLY A C 1
ATOM 695 O O . GLY A 1 91 ? 15.783 -5.981 -8.534 1.00 92.44 91 GLY A O 1
ATOM 696 N N . LEU A 1 92 ? 14.674 -5.881 -10.495 1.00 92.00 92 LEU A N 1
ATOM 697 C CA . LEU A 1 92 ? 15.842 -5.573 -11.324 1.00 92.00 92 LEU A CA 1
ATOM 698 C C . LEU A 1 92 ? 16.531 -4.290 -10.844 1.00 92.00 92 LEU A C 1
ATOM 700 O O . LEU A 1 92 ? 17.750 -4.269 -10.685 1.00 92.00 92 LEU A O 1
ATOM 704 N N . LEU A 1 93 ? 15.748 -3.238 -10.588 1.00 91.00 93 LEU A N 1
ATOM 705 C CA . LEU A 1 93 ? 16.251 -1.930 -10.164 1.00 91.00 93 LEU A CA 1
ATOM 706 C C . LEU A 1 93 ? 16.936 -1.985 -8.796 1.00 91.00 93 LEU A C 1
ATOM 708 O O . LEU A 1 93 ? 17.984 -1.373 -8.612 1.00 91.00 93 LEU A O 1
ATOM 712 N N . LEU A 1 94 ? 16.361 -2.716 -7.839 1.00 93.31 94 LEU A N 1
ATOM 713 C CA . LEU A 1 94 ? 16.895 -2.810 -6.477 1.00 93.31 94 LEU A CA 1
ATOM 714 C C . LEU A 1 94 ? 18.076 -3.775 -6.353 1.00 93.31 94 LEU A C 1
ATOM 716 O O . LEU A 1 94 ? 18.886 -3.638 -5.439 1.00 93.31 94 LEU A O 1
ATOM 720 N N . THR A 1 95 ? 18.171 -4.750 -7.254 1.00 92.25 95 THR A N 1
ATOM 721 C CA . THR A 1 95 ? 19.259 -5.739 -7.278 1.00 92.25 95 THR A CA 1
ATOM 722 C C . THR A 1 95 ? 20.347 -5.412 -8.298 1.00 92.25 95 THR A C 1
ATOM 724 O O . THR A 1 95 ? 21.330 -6.141 -8.385 1.00 92.25 95 THR A O 1
ATOM 727 N N . PHE A 1 96 ? 20.187 -4.325 -9.060 1.00 87.81 96 PHE A N 1
ATOM 728 C CA . PHE A 1 96 ? 21.104 -3.892 -10.115 1.00 87.81 96 PHE A CA 1
ATOM 729 C C . PHE A 1 96 ? 21.419 -4.977 -11.161 1.00 87.81 96 PHE A C 1
ATOM 731 O O . PHE A 1 96 ? 22.548 -5.064 -11.641 1.00 87.81 96 PHE A O 1
ATOM 738 N N . GLY A 1 97 ? 20.432 -5.796 -11.542 1.00 83.12 97 GLY A N 1
ATOM 739 C CA . GLY A 1 97 ? 20.615 -6.759 -12.638 1.00 83.12 97 GLY A CA 1
ATOM 740 C C . GLY A 1 97 ? 19.892 -8.096 -12.504 1.00 83.12 97 GLY A C 1
ATOM 741 O O . GLY A 1 97 ? 19.802 -8.820 -13.496 1.00 83.12 97 GLY A O 1
ATOM 742 N N . ASP A 1 98 ? 19.330 -8.431 -11.339 1.00 86.44 98 ASP A N 1
ATOM 743 C CA . ASP A 1 98 ? 18.556 -9.666 -11.188 1.00 86.44 98 ASP A CA 1
ATOM 744 C C . ASP A 1 98 ? 17.083 -9.450 -11.568 1.00 86.44 98 ASP A C 1
ATOM 746 O O . ASP A 1 98 ? 16.245 -9.039 -10.766 1.00 86.44 98 ASP A O 1
ATOM 750 N N . TYR A 1 99 ? 16.758 -9.772 -12.821 1.00 80.88 99 TYR A N 1
ATOM 751 C CA . TYR A 1 99 ? 15.396 -9.683 -13.356 1.00 80.88 99 TYR A CA 1
ATOM 752 C C . TYR A 1 99 ? 14.424 -10.726 -12.764 1.00 80.88 99 TYR A C 1
ATOM 754 O O . TYR A 1 99 ? 13.203 -10.559 -12.834 1.00 80.88 99 TYR A O 1
ATOM 762 N N . ARG A 1 100 ? 14.932 -11.833 -12.205 1.00 81.19 100 ARG A N 1
ATOM 763 C CA . ARG A 1 100 ? 14.115 -12.966 -11.725 1.00 81.19 100 ARG A CA 1
ATOM 764 C C . ARG A 1 100 ? 13.995 -13.027 -10.208 1.00 81.19 100 ARG A C 1
ATOM 766 O O . ARG A 1 100 ? 13.401 -13.972 -9.687 1.00 81.19 100 ARG A O 1
ATOM 773 N N . THR A 1 101 ? 14.515 -12.028 -9.506 1.00 90.62 101 THR A N 1
ATOM 774 C CA . THR A 1 101 ? 14.430 -11.961 -8.052 1.00 90.62 101 THR A CA 1
ATOM 775 C C . THR A 1 101 ? 12.982 -12.051 -7.557 1.00 90.62 101 THR A C 1
ATOM 777 O O . THR A 1 101 ? 12.072 -11.378 -8.052 1.00 90.62 101 THR A O 1
ATOM 780 N N . GLY A 1 102 ? 12.766 -12.851 -6.508 1.00 92.19 102 GLY A N 1
ATOM 781 C CA . GLY A 1 102 ? 11.480 -12.921 -5.807 1.00 92.19 102 GLY A CA 1
ATOM 782 C C . GLY A 1 102 ? 11.067 -11.588 -5.170 1.00 92.19 102 GLY A C 1
ATOM 783 O O . GLY A 1 102 ? 9.892 -11.396 -4.852 1.00 92.19 102 GLY A O 1
ATOM 784 N N . LEU A 1 103 ? 12.011 -10.646 -5.033 1.00 93.25 103 LEU A N 1
ATOM 785 C CA . LEU A 1 103 ? 11.786 -9.318 -4.467 1.00 93.25 103 LEU A CA 1
ATOM 786 C C . LEU A 1 103 ? 10.690 -8.543 -5.211 1.00 93.25 103 LEU A C 1
ATOM 788 O O . LEU A 1 103 ? 9.894 -7.867 -4.560 1.00 93.25 103 LEU A O 1
ATOM 792 N N . THR A 1 104 ? 10.593 -8.689 -6.540 1.00 94.56 104 THR A N 1
ATOM 793 C CA . THR A 1 104 ? 9.522 -8.062 -7.330 1.00 94.56 104 THR A CA 1
ATOM 794 C C . THR A 1 104 ? 8.145 -8.466 -6.811 1.00 94.56 104 THR A C 1
ATOM 796 O O . THR A 1 104 ? 7.324 -7.603 -6.503 1.00 94.56 104 THR A O 1
ATOM 799 N N . TYR A 1 105 ? 7.895 -9.768 -6.647 1.00 95.19 105 TYR A N 1
ATOM 800 C CA . TYR A 1 105 ? 6.598 -10.259 -6.181 1.00 95.19 105 TYR A CA 1
ATOM 801 C C . TYR A 1 105 ? 6.301 -9.803 -4.757 1.00 95.19 105 TYR A C 1
ATOM 803 O O . TYR A 1 105 ? 5.195 -9.340 -4.488 1.00 95.19 105 TYR A O 1
ATOM 811 N N . THR A 1 106 ? 7.289 -9.873 -3.861 1.00 96.25 106 THR A N 1
ATOM 812 C CA . THR A 1 106 ? 7.130 -9.420 -2.475 1.00 96.25 106 THR A CA 1
ATOM 813 C C . THR A 1 106 ? 6.711 -7.955 -2.415 1.00 96.25 106 THR A C 1
ATOM 815 O O . THR A 1 106 ? 5.745 -7.623 -1.728 1.00 96.25 106 THR A O 1
ATOM 818 N N . LEU A 1 107 ? 7.387 -7.075 -3.159 1.00 96.62 107 LEU A N 1
ATOM 819 C CA . LEU A 1 107 ? 7.081 -5.644 -3.163 1.00 96.62 107 LEU A CA 1
ATOM 820 C C . LEU A 1 107 ? 5.738 -5.339 -3.827 1.00 96.62 107 LEU A C 1
ATOM 822 O O . LEU A 1 107 ? 4.953 -4.577 -3.267 1.00 96.62 107 LEU A O 1
ATOM 826 N N . VAL A 1 108 ? 5.438 -5.962 -4.968 1.00 97.12 108 VAL A N 1
ATOM 827 C CA . VAL A 1 108 ? 4.170 -5.757 -5.683 1.00 97.12 108 VAL A CA 1
ATOM 828 C C . VAL A 1 108 ? 2.983 -6.243 -4.852 1.00 97.12 108 VAL A C 1
ATOM 830 O O . VAL A 1 108 ? 2.014 -5.504 -4.688 1.00 97.12 108 VAL A O 1
ATOM 833 N N . VAL A 1 109 ? 3.054 -7.445 -4.272 1.00 97.88 109 VAL A N 1
ATOM 834 C CA . VAL A 1 109 ? 1.982 -7.984 -3.417 1.00 97.88 109 VAL A CA 1
ATOM 835 C C . VAL A 1 109 ? 1.803 -7.119 -2.172 1.00 97.88 109 VAL A C 1
ATOM 837 O O . VAL A 1 109 ? 0.675 -6.755 -1.839 1.00 97.88 109 VAL A O 1
ATOM 840 N N . THR A 1 110 ? 2.902 -6.727 -1.520 1.00 97.81 110 THR A N 1
ATOM 841 C CA . THR A 1 110 ? 2.855 -5.838 -0.350 1.00 97.81 110 THR A CA 1
ATOM 842 C C . THR A 1 110 ? 2.210 -4.500 -0.703 1.00 97.81 110 THR A C 1
ATOM 844 O O . THR A 1 110 ? 1.322 -4.043 0.015 1.00 97.81 110 THR A O 1
ATOM 847 N N . PHE A 1 111 ? 2.596 -3.896 -1.829 1.00 97.44 111 PHE A N 1
ATOM 848 C CA . PHE A 1 111 ? 2.019 -2.647 -2.314 1.00 97.44 111 PHE A CA 1
ATOM 849 C C . PHE A 1 111 ? 0.519 -2.786 -2.595 1.00 97.44 111 PHE A C 1
ATOM 851 O O . PHE A 1 111 ? -0.267 -1.985 -2.097 1.00 97.44 111 PHE A O 1
ATOM 858 N N . VAL A 1 112 ? 0.094 -3.831 -3.314 1.00 98.12 112 VAL A N 1
ATOM 859 C CA . VAL A 1 112 ? -1.324 -4.065 -3.631 1.00 98.12 112 VAL A CA 1
ATOM 860 C C . VAL A 1 112 ? -2.155 -4.253 -2.363 1.00 98.12 112 VAL A C 1
ATOM 862 O O . VAL A 1 112 ? -3.223 -3.646 -2.245 1.00 98.12 112 VAL A O 1
ATOM 865 N N . ILE A 1 113 ? -1.677 -5.045 -1.397 1.00 98.06 113 ILE A N 1
ATOM 866 C CA . ILE A 1 113 ? -2.362 -5.243 -0.111 1.00 98.06 113 ILE A CA 1
ATOM 867 C C . ILE A 1 113 ? -2.454 -3.914 0.639 1.00 98.06 113 ILE A C 1
ATOM 869 O O . ILE A 1 113 ? -3.543 -3.514 1.055 1.00 98.06 113 ILE A O 1
ATOM 873 N N . PHE A 1 114 ? -1.335 -3.203 0.772 1.00 97.62 114 PHE A N 1
ATOM 874 C CA . PHE A 1 114 ? -1.274 -1.939 1.495 1.00 97.62 114 PHE A CA 1
ATOM 875 C C . PHE A 1 114 ? -2.195 -0.879 0.877 1.00 97.62 114 PHE A C 1
ATOM 877 O O . PHE A 1 114 ? -3.011 -0.280 1.580 1.00 97.62 114 PHE A O 1
ATOM 884 N N . SER A 1 115 ? -2.135 -0.685 -0.443 1.00 96.25 115 SER A N 1
ATOM 885 C CA . SER A 1 115 ? -3.014 0.235 -1.166 1.00 96.25 115 SER A CA 1
ATOM 886 C C . SER A 1 115 ? -4.483 -0.166 -1.042 1.00 96.25 115 SER A C 1
ATOM 888 O O . SER A 1 115 ? -5.324 0.699 -0.805 1.00 96.25 115 SER A O 1
ATOM 890 N N . SER A 1 116 ? -4.808 -1.459 -1.132 1.00 96.19 116 SER A N 1
ATOM 891 C CA . SER A 1 116 ? -6.184 -1.950 -0.961 1.00 96.19 116 SER A CA 1
ATOM 892 C C . SER A 1 116 ? -6.727 -1.643 0.434 1.00 96.19 116 SER A C 1
ATOM 894 O O . SER A 1 116 ? -7.837 -1.122 0.564 1.00 96.19 116 SER A O 1
ATOM 896 N N . VAL A 1 117 ? -5.931 -1.902 1.478 1.00 95.88 117 VAL A N 1
ATOM 897 C CA . VAL A 1 117 ? -6.281 -1.576 2.867 1.00 95.88 117 VAL A CA 1
ATOM 898 C C . VAL A 1 117 ? -6.459 -0.072 3.030 1.00 95.88 117 VAL A C 1
ATOM 900 O O . VAL A 1 117 ? -7.459 0.360 3.595 1.00 95.88 117 VAL A O 1
ATOM 903 N N . LEU A 1 118 ? -5.552 0.746 2.494 1.00 94.81 118 LEU A N 1
ATOM 904 C CA . LEU A 1 118 ? -5.650 2.200 2.591 1.00 94.81 118 LEU A CA 1
ATOM 905 C C . LEU A 1 118 ? -6.919 2.737 1.914 1.00 94.81 118 LEU A C 1
ATOM 907 O O . LEU A 1 118 ? -7.628 3.564 2.493 1.00 94.81 118 LEU A O 1
ATOM 911 N N . ILE A 1 119 ? -7.246 2.234 0.720 1.00 93.62 119 ILE A N 1
ATOM 912 C CA . ILE A 1 119 ? -8.479 2.577 0.003 1.00 93.62 119 ILE A CA 1
ATOM 913 C C . ILE A 1 119 ? -9.701 2.177 0.832 1.00 93.62 119 ILE A C 1
ATOM 915 O O . ILE A 1 119 ? -10.624 2.980 0.989 1.00 93.62 119 ILE A O 1
ATOM 919 N N . PHE A 1 120 ? -9.710 0.959 1.378 1.00 92.62 120 PHE A N 1
ATOM 920 C CA . PHE A 1 120 ? -10.795 0.459 2.215 1.00 92.62 120 PHE A CA 1
ATOM 921 C C . PHE A 1 120 ? -10.986 1.324 3.467 1.00 92.62 120 PHE A C 1
ATOM 923 O O . PHE A 1 120 ? -12.087 1.820 3.711 1.00 92.62 120 PHE A O 1
ATOM 930 N N . LEU A 1 121 ? -9.913 1.574 4.220 1.00 92.19 121 LEU A N 1
ATOM 931 C CA . LEU A 1 121 ? -9.943 2.380 5.438 1.00 92.19 121 LEU A CA 1
ATOM 932 C C . LEU A 1 121 ? -10.416 3.804 5.153 1.00 92.19 121 LEU A C 1
ATOM 934 O O . LEU A 1 121 ? -11.305 4.295 5.844 1.00 92.19 121 LEU A O 1
ATOM 938 N N . ASN A 1 122 ? -9.884 4.453 4.116 1.00 89.62 122 ASN A N 1
ATOM 939 C CA . ASN A 1 122 ? -10.265 5.818 3.763 1.00 89.62 122 ASN A CA 1
ATOM 940 C C . ASN A 1 122 ? -11.742 5.901 3.343 1.00 89.62 122 ASN A C 1
ATOM 942 O O . ASN A 1 122 ? -12.494 6.763 3.811 1.00 89.62 122 ASN A O 1
ATOM 946 N N . ARG A 1 123 ? -12.188 4.962 2.500 1.00 88.62 123 ARG A N 1
ATOM 947 C CA . ARG A 1 123 ? -13.558 4.938 1.977 1.00 88.62 123 ARG A CA 1
ATOM 948 C C . ARG A 1 123 ? -14.585 4.631 3.060 1.00 88.62 123 ARG A C 1
ATOM 950 O O . ARG A 1 123 ? -15.613 5.300 3.136 1.00 88.62 123 ARG A O 1
ATOM 957 N N . TYR A 1 124 ? -14.312 3.635 3.893 1.00 90.25 124 TYR A N 1
ATOM 958 C CA . TYR A 1 124 ? -15.266 3.126 4.873 1.00 90.25 124 TYR A CA 1
ATOM 959 C C . TYR A 1 124 ? -15.019 3.655 6.289 1.00 90.25 124 TYR A C 1
ATOM 961 O O . TYR A 1 124 ? -15.667 3.186 7.220 1.00 90.25 124 TYR A O 1
ATOM 969 N N . HIS A 1 125 ? -14.168 4.675 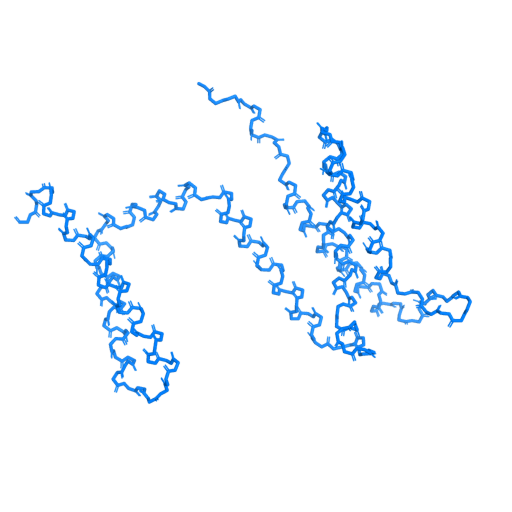6.476 1.00 90.50 125 HIS A N 1
ATOM 970 C CA . HIS A 1 125 ? -13.803 5.191 7.804 1.00 90.50 125 HIS A CA 1
ATOM 971 C C . HIS A 1 125 ? -15.014 5.521 8.691 1.00 90.50 125 HIS A C 1
ATOM 973 O O . HIS A 1 125 ? -14.973 5.283 9.895 1.00 90.50 125 HIS A O 1
ATOM 979 N N . ARG A 1 126 ? -16.109 6.053 8.126 1.00 91.94 126 ARG A N 1
ATOM 980 C CA . ARG A 1 126 ? -17.326 6.380 8.895 1.00 91.94 126 ARG A CA 1
ATOM 981 C C . ARG A 1 126 ? -18.024 5.128 9.411 1.00 91.94 126 ARG A C 1
ATOM 983 O O . ARG A 1 126 ? -18.371 5.076 10.586 1.00 91.94 126 ARG A O 1
ATOM 990 N N . VAL A 1 127 ? -18.195 4.133 8.542 1.00 93.69 127 VAL A N 1
ATOM 991 C CA . VAL A 1 127 ? -18.817 2.846 8.884 1.00 93.69 127 VAL A CA 1
ATOM 992 C C . VAL A 1 127 ? -17.940 2.102 9.883 1.00 93.69 127 VAL A C 1
ATOM 994 O O . VAL A 1 127 ? -18.435 1.673 10.916 1.00 93.69 127 VAL A O 1
ATOM 997 N N . ILE A 1 128 ? -16.628 2.051 9.639 1.00 92.25 128 ILE A N 1
ATOM 998 C CA . ILE A 1 128 ? -15.650 1.443 10.547 1.00 92.25 128 ILE A CA 1
ATOM 999 C C . ILE A 1 128 ? -15.727 2.100 11.927 1.00 92.25 128 ILE A C 1
ATOM 1001 O O . ILE A 1 128 ? -15.827 1.401 12.928 1.00 92.25 128 ILE A O 1
ATOM 1005 N N . ARG A 1 129 ? -15.744 3.437 12.010 1.00 93.38 129 ARG A N 1
ATOM 1006 C CA . ARG A 1 129 ? -15.878 4.149 13.292 1.00 93.38 129 ARG A CA 1
ATOM 1007 C C . ARG A 1 129 ? -17.210 3.862 13.983 1.00 93.38 129 ARG A C 1
ATOM 1009 O O . ARG A 1 129 ? -17.238 3.711 15.203 1.00 93.38 129 ARG A O 1
ATOM 1016 N N . LEU A 1 130 ? -18.306 3.780 13.234 1.00 94.56 130 LEU A N 1
ATOM 1017 C CA . LEU A 1 130 ? -19.622 3.471 13.787 1.00 94.56 130 LEU A CA 1
ATOM 1018 C C . LEU A 1 130 ? -19.692 2.039 14.332 1.00 94.56 130 LEU A C 1
ATOM 1020 O O . LEU A 1 130 ? -20.099 1.844 15.473 1.00 94.56 130 LEU A O 1
ATOM 1024 N N . GLU A 1 131 ? -19.240 1.047 13.569 1.00 93.81 131 GLU A N 1
ATOM 1025 C CA . GLU A 1 131 ? -19.214 -0.343 14.033 1.00 93.81 131 GLU A CA 1
ATOM 1026 C C . GLU A 1 131 ? -18.226 -0.528 15.185 1.00 93.81 131 GLU A C 1
ATOM 1028 O O . GLU A 1 131 ? -18.534 -1.209 16.157 1.00 93.81 131 GLU A O 1
ATOM 1033 N N . PHE A 1 132 ? -17.080 0.155 15.155 1.00 92.06 132 PHE A N 1
ATOM 1034 C CA . PHE A 1 132 ? -16.113 0.119 16.250 1.00 92.06 132 PHE A CA 1
ATOM 1035 C C . PHE A 1 132 ? -16.676 0.724 17.543 1.00 92.06 132 PHE A C 1
ATOM 1037 O O . PHE A 1 132 ? -16.545 0.143 18.618 1.00 92.06 132 PHE A O 1
ATOM 1044 N N . THR A 1 133 ? -17.358 1.869 17.464 1.00 90.62 133 THR A N 1
ATOM 1045 C CA . THR A 1 133 ? -18.019 2.464 18.641 1.00 90.62 133 THR A CA 1
ATOM 1046 C C . THR A 1 133 ? -19.183 1.608 19.140 1.00 90.62 133 THR A C 1
ATOM 1048 O O . THR A 1 133 ? -19.373 1.483 20.355 1.00 90.62 133 THR A O 1
ATOM 1051 N N . ARG A 1 134 ? -19.930 0.954 18.240 1.00 91.00 134 ARG A N 1
ATOM 1052 C CA . ARG A 1 134 ? -20.958 -0.034 18.597 1.00 91.00 134 ARG A CA 1
ATOM 1053 C C . ARG A 1 134 ? -20.346 -1.255 19.290 1.00 91.00 134 ARG A C 1
ATOM 1055 O O . ARG A 1 134 ? -20.852 -1.689 20.321 1.00 91.00 134 ARG A O 1
ATOM 1062 N N . PHE A 1 135 ? -19.228 -1.761 18.785 1.00 92.38 135 PHE A N 1
ATOM 1063 C CA . PHE A 1 135 ? -18.487 -2.857 19.398 1.00 92.38 135 PHE A CA 1
ATOM 1064 C C . PHE A 1 135 ? -18.027 -2.491 20.810 1.00 92.38 135 PHE A C 1
ATOM 1066 O O . PHE A 1 135 ? -18.393 -3.188 21.753 1.00 92.38 135 PHE A O 1
ATOM 1073 N N . LEU A 1 136 ? -17.335 -1.357 20.981 1.00 88.50 136 LEU A N 1
ATOM 1074 C CA . LEU A 1 136 ? -16.864 -0.863 22.285 1.00 88.50 136 LEU A CA 1
ATOM 1075 C C . LEU A 1 136 ? -17.988 -0.613 23.297 1.00 88.50 136 LEU A C 1
ATOM 1077 O O . LEU A 1 136 ? -17.740 -0.478 24.493 1.00 88.50 136 LEU A O 1
ATOM 1081 N N . SER A 1 137 ? -19.226 -0.496 22.821 1.00 85.56 137 SER A N 1
ATOM 1082 C CA . SER A 1 137 ? -20.396 -0.326 23.671 1.00 85.56 137 SER A CA 1
ATOM 1083 C C . SER A 1 137 ? -21.167 -1.607 23.966 1.00 85.56 137 SER A C 1
ATOM 1085 O O . SER A 1 137 ? -22.123 -1.554 24.745 1.00 85.56 137 SER A O 1
ATOM 1087 N N . SER A 1 138 ? -20.777 -2.722 23.361 1.00 90.56 138 SER A N 1
ATOM 1088 C CA . SER A 1 138 ? -21.410 -4.024 23.534 1.00 90.56 138 SER A CA 1
ATOM 1089 C C . SER A 1 138 ? -20.783 -4.802 24.694 1.00 90.56 138 SER A C 1
ATOM 1091 O O . SER A 1 138 ? -19.663 -4.528 25.111 1.00 90.56 138 SER A O 1
ATOM 1093 N N . ASN A 1 139 ? -21.469 -5.832 25.193 1.00 91.75 139 ASN A N 1
ATOM 1094 C CA . ASN A 1 139 ? -20.856 -6.756 26.156 1.00 91.75 139 ASN A CA 1
ATOM 1095 C C . ASN A 1 139 ? -19.696 -7.556 25.532 1.00 91.75 139 ASN A C 1
ATOM 1097 O O . ASN A 1 139 ? -18.799 -7.988 26.251 1.00 91.75 139 ASN A O 1
ATOM 1101 N N . ALA A 1 140 ? -19.673 -7.704 24.201 1.00 92.25 140 ALA A N 1
ATOM 1102 C CA . ALA A 1 140 ? -18.600 -8.394 23.495 1.00 92.25 140 ALA A CA 1
ATOM 1103 C C . ALA A 1 140 ? -17.239 -7.708 23.679 1.00 92.25 140 ALA A C 1
ATOM 1105 O O . ALA A 1 140 ? -16.229 -8.404 23.739 1.00 92.25 140 ALA A O 1
ATOM 1106 N N . SER A 1 141 ? -17.191 -6.379 23.843 1.00 93.94 141 SER A N 1
ATOM 1107 C CA . SER A 1 141 ? -15.920 -5.687 24.087 1.00 93.94 141 SER A CA 1
ATOM 1108 C C . SER A 1 141 ? -15.308 -6.042 25.437 1.00 93.94 141 SER A C 1
ATOM 1110 O O . SER A 1 141 ? -14.087 -6.086 25.544 1.00 93.94 141 SER A O 1
ATOM 1112 N N . LEU A 1 142 ? -16.128 -6.328 26.456 1.00 93.75 142 LEU A N 1
ATOM 1113 C CA . LEU A 1 142 ? -15.633 -6.785 27.754 1.00 93.75 142 LEU A CA 1
ATOM 1114 C C . LEU A 1 142 ? -15.009 -8.177 27.629 1.00 93.75 142 LEU A C 1
ATOM 1116 O O . LEU A 1 142 ? -13.872 -8.360 28.050 1.00 93.75 142 LEU A O 1
ATOM 1120 N N . TYR A 1 143 ? -15.719 -9.131 27.016 1.00 94.75 143 TYR A N 1
ATOM 1121 C CA . TYR A 1 143 ? -15.193 -10.486 26.810 1.00 94.75 143 TYR A CA 1
ATOM 1122 C C . TYR A 1 143 ? -13.914 -10.469 25.975 1.00 94.75 143 TYR A C 1
ATOM 1124 O O . TYR A 1 143 ? -12.930 -11.102 26.346 1.00 94.75 143 TYR A O 1
ATOM 1132 N N . PHE A 1 144 ? -13.902 -9.687 24.893 1.00 95.75 144 PHE A N 1
ATOM 1133 C CA . PHE A 1 144 ? -12.725 -9.512 24.052 1.00 95.75 144 PHE A CA 1
ATOM 1134 C C . PHE A 1 144 ? -11.559 -8.880 24.816 1.00 95.75 144 PHE A C 1
ATOM 1136 O O . PHE A 1 144 ? -10.441 -9.372 24.728 1.00 95.75 144 PHE A O 1
ATOM 1143 N N . GLY A 1 145 ? -11.809 -7.823 25.595 1.00 94.81 145 GLY A N 1
ATOM 1144 C CA . GLY A 1 145 ? -10.784 -7.175 26.410 1.00 94.81 145 GLY A CA 1
ATOM 1145 C C . GLY A 1 145 ? -10.193 -8.120 27.457 1.00 94.81 145 GLY A C 1
ATOM 1146 O O . GLY A 1 145 ? -8.978 -8.219 27.567 1.00 94.81 145 GLY A O 1
ATOM 1147 N N . VAL A 1 146 ? -11.027 -8.865 28.187 1.00 96.56 146 VAL A N 1
ATOM 1148 C CA . VAL A 1 146 ? -10.555 -9.840 29.186 1.00 96.56 146 VAL A CA 1
ATOM 1149 C C . VAL A 1 146 ? -9.752 -10.960 28.527 1.00 96.56 146 VAL A C 1
ATOM 1151 O O . VAL A 1 146 ? -8.667 -11.285 29.000 1.00 96.56 146 VAL A O 1
ATOM 1154 N N . PHE A 1 147 ? -10.247 -11.511 27.415 1.00 97.31 147 PHE A N 1
ATOM 1155 C CA . PHE A 1 147 ? -9.530 -12.525 26.644 1.00 97.31 147 PHE A CA 1
ATOM 1156 C C . PHE A 1 147 ? -8.168 -12.010 26.164 1.00 97.31 147 PHE A C 1
ATOM 1158 O O . PHE A 1 147 ? -7.151 -12.663 26.384 1.00 97.31 147 PHE A O 1
ATOM 1165 N N . LEU A 1 148 ? -8.135 -10.815 25.565 1.00 97.38 148 LEU A N 1
ATOM 1166 C CA . LEU A 1 148 ? -6.909 -10.211 25.053 1.00 97.38 148 LEU A CA 1
ATOM 1167 C C . LEU A 1 148 ? -5.896 -9.957 26.174 1.00 97.38 148 LEU A C 1
ATOM 1169 O O . LEU A 1 148 ? -4.717 -10.246 25.990 1.00 97.38 148 LEU A O 1
ATOM 1173 N N . ALA A 1 149 ? -6.343 -9.469 27.334 1.00 97.00 149 ALA A N 1
ATOM 1174 C CA . ALA A 1 149 ? -5.482 -9.289 28.500 1.00 97.00 149 ALA A CA 1
ATOM 1175 C C . ALA A 1 149 ? -4.917 -10.628 28.990 1.00 97.00 149 ALA A C 1
ATOM 1177 O O . ALA A 1 149 ? -3.712 -10.738 29.182 1.00 97.00 149 ALA A O 1
ATOM 1178 N N . ALA A 1 150 ? -5.763 -11.649 29.148 1.00 97.38 150 ALA A N 1
ATOM 1179 C CA . ALA A 1 150 ? -5.346 -12.957 29.644 1.00 97.38 150 ALA A CA 1
ATOM 1180 C C . ALA A 1 150 ? -4.302 -13.615 28.728 1.00 97.38 150 ALA A C 1
ATOM 1182 O O . ALA A 1 150 ? -3.258 -14.052 29.207 1.00 97.38 150 ALA A O 1
ATOM 1183 N N . VAL A 1 151 ? -4.549 -13.627 27.413 1.00 97.44 151 VAL A N 1
ATOM 1184 C CA . VAL A 1 151 ? -3.599 -14.171 26.432 1.00 97.44 151 VAL A CA 1
ATOM 1185 C C . VAL A 1 151 ? -2.299 -13.371 26.443 1.00 97.44 151 VAL A C 1
ATOM 1187 O O . VAL A 1 151 ? -1.226 -13.957 26.520 1.00 97.44 151 VAL A O 1
ATOM 1190 N N . SER A 1 152 ? -2.373 -12.038 26.426 1.00 96.88 152 SER A N 1
ATOM 1191 C CA . SER A 1 152 ? -1.171 -11.195 26.406 1.00 96.88 152 SER A CA 1
ATOM 1192 C C . SER A 1 152 ? -0.316 -11.376 27.665 1.00 96.88 152 SER A C 1
ATOM 1194 O O . SER A 1 152 ? 0.902 -11.464 27.565 1.00 96.88 152 SER A O 1
ATOM 1196 N N . ILE A 1 153 ? -0.937 -11.496 28.842 1.00 96.69 153 ILE A N 1
ATOM 1197 C CA . ILE A 1 153 ? -0.234 -11.761 30.106 1.00 96.69 153 ILE A CA 1
ATOM 1198 C C . ILE A 1 153 ? 0.435 -13.139 30.087 1.00 96.69 153 ILE A C 1
ATOM 1200 O O . ILE A 1 153 ? 1.571 -13.257 30.540 1.00 96.69 153 ILE A O 1
ATOM 1204 N N . ALA A 1 154 ? -0.226 -14.162 29.536 1.00 97.00 154 ALA A N 1
ATOM 1205 C CA . ALA A 1 154 ? 0.371 -15.489 29.398 1.00 97.00 154 ALA A CA 1
ATOM 1206 C C . ALA A 1 154 ? 1.642 -15.449 28.534 1.00 97.00 154 ALA A C 1
ATOM 1208 O O . ALA A 1 154 ? 2.662 -15.996 28.932 1.00 97.00 154 ALA A O 1
ATOM 1209 N N . PHE A 1 155 ? 1.623 -14.728 27.406 1.00 96.88 155 PHE A N 1
ATOM 1210 C CA . PHE A 1 155 ? 2.819 -14.562 26.574 1.00 96.88 155 PHE A CA 1
ATOM 1211 C C . PHE A 1 155 ? 3.948 -13.821 27.294 1.00 96.88 155 PHE A C 1
ATOM 1213 O O . PHE A 1 155 ? 5.094 -14.222 27.148 1.00 96.88 155 PHE A O 1
ATOM 1220 N N . ILE A 1 156 ? 3.646 -12.791 28.095 1.00 96.31 156 ILE A N 1
ATOM 1221 C CA . ILE A 1 156 ? 4.660 -12.096 28.912 1.00 96.31 156 ILE A CA 1
ATOM 1222 C C . ILE A 1 156 ? 5.333 -13.059 29.897 1.00 96.31 156 ILE A C 1
ATOM 1224 O O . ILE A 1 156 ? 6.527 -12.934 30.144 1.00 96.31 156 ILE A O 1
ATOM 1228 N N . ALA A 1 157 ? 4.575 -13.992 30.477 1.00 95.88 157 ALA A N 1
ATOM 1229 C CA . ALA A 1 157 ? 5.093 -14.927 31.472 1.00 95.88 157 ALA A CA 1
ATOM 1230 C C . ALA A 1 157 ? 5.946 -16.061 30.873 1.00 95.88 157 ALA A C 1
ATOM 1232 O O . ALA A 1 157 ? 6.774 -16.622 31.582 1.00 95.88 157 ALA A O 1
ATOM 1233 N N . GLU A 1 158 ? 5.737 -16.395 29.598 1.00 96.56 158 GLU A N 1
ATOM 1234 C CA . GLU A 1 158 ? 6.341 -17.562 28.933 1.00 96.56 158 GLU A CA 1
ATOM 1235 C C . GLU A 1 158 ? 7.496 -17.206 27.979 1.00 96.56 158 GLU A C 1
ATOM 1237 O O . GLU A 1 158 ? 8.154 -18.100 27.450 1.00 96.56 158 GLU A O 1
ATOM 1242 N N . THR A 1 159 ? 7.739 -15.918 27.703 1.00 95.50 159 THR A N 1
ATOM 1243 C CA . THR A 1 159 ? 8.721 -15.484 26.697 1.00 95.50 159 THR A CA 1
ATOM 1244 C C . THR A 1 159 ? 9.887 -14.702 27.297 1.00 95.50 159 THR A C 1
ATOM 1246 O O . THR A 1 159 ? 9.694 -13.753 28.053 1.00 95.50 159 THR A O 1
ATOM 1249 N N . ASP A 1 160 ? 11.103 -15.028 26.856 1.00 94.81 160 ASP A N 1
ATOM 1250 C CA . ASP A 1 160 ? 12.310 -14.227 27.111 1.00 94.81 160 ASP A CA 1
ATOM 1251 C C . ASP A 1 160 ? 12.619 -13.246 25.960 1.00 94.81 160 ASP A C 1
ATOM 1253 O O . ASP A 1 160 ? 13.501 -12.391 26.065 1.00 94.81 160 ASP A O 1
ATOM 1257 N N . ASP A 1 161 ? 11.899 -13.348 24.835 1.00 97.69 161 ASP A N 1
ATOM 1258 C CA . ASP A 1 161 ? 12.103 -12.486 23.669 1.00 97.69 161 ASP A CA 1
ATOM 1259 C C . ASP A 1 161 ? 11.565 -11.064 23.899 1.00 97.69 161 ASP A C 1
ATOM 1261 O O . ASP A 1 161 ? 10.373 -10.852 24.141 1.00 97.69 161 ASP A O 1
ATOM 12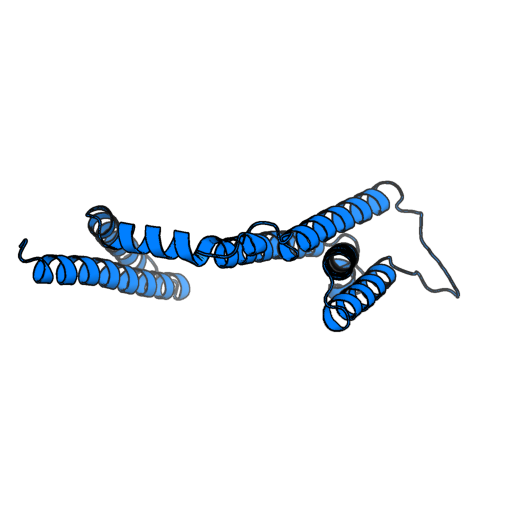65 N N . LEU A 1 162 ? 12.446 -10.068 23.754 1.00 95.81 162 LEU A N 1
ATOM 1266 C CA . LEU A 1 162 ? 12.129 -8.658 23.992 1.00 95.81 162 LEU A CA 1
ATOM 1267 C C . LEU A 1 162 ? 11.002 -8.130 23.090 1.00 95.81 162 LEU A C 1
ATOM 1269 O O . LEU A 1 162 ? 10.184 -7.325 23.543 1.00 95.81 162 LEU A O 1
ATOM 1273 N N . ALA A 1 163 ? 10.951 -8.547 21.824 1.00 96.25 163 ALA A N 1
ATOM 1274 C CA . ALA A 1 163 ? 9.939 -8.079 20.885 1.00 96.25 163 ALA A CA 1
ATOM 1275 C C . ALA A 1 163 ? 8.561 -8.652 21.238 1.00 96.25 163 ALA A C 1
ATOM 1277 O O . ALA A 1 163 ? 7.572 -7.913 21.233 1.00 96.25 163 ALA A O 1
ATOM 1278 N N . ILE A 1 164 ? 8.497 -9.935 21.609 1.00 95.44 164 ILE A N 1
ATOM 1279 C CA . ILE A 1 164 ? 7.252 -10.581 22.050 1.00 95.44 164 ILE A CA 1
ATOM 1280 C C . ILE A 1 164 ? 6.763 -9.953 23.360 1.00 95.44 164 ILE A C 1
ATOM 1282 O O . ILE A 1 164 ? 5.579 -9.618 23.470 1.00 95.44 164 ILE A O 1
ATOM 1286 N N . THR A 1 165 ? 7.658 -9.707 24.320 1.00 96.25 165 THR A N 1
ATOM 1287 C CA . THR A 1 165 ? 7.315 -9.048 25.589 1.00 96.25 165 THR A CA 1
ATOM 1288 C C . THR A 1 165 ? 6.775 -7.638 25.354 1.00 96.25 165 THR A C 1
ATOM 1290 O O . THR A 1 165 ? 5.714 -7.284 25.873 1.00 96.25 165 THR A O 1
ATOM 1293 N N . ALA A 1 166 ? 7.443 -6.836 24.518 1.00 96.88 166 ALA A N 1
ATOM 1294 C CA . ALA A 1 166 ? 7.002 -5.479 24.198 1.00 96.88 166 ALA A CA 1
ATOM 1295 C C . ALA A 1 166 ? 5.629 -5.458 23.500 1.00 96.88 166 ALA A C 1
ATOM 1297 O O . ALA A 1 166 ? 4.750 -4.677 23.880 1.00 96.88 166 ALA A O 1
ATOM 1298 N N . ALA A 1 167 ? 5.416 -6.339 22.517 1.00 96.56 167 ALA A N 1
ATOM 1299 C CA . ALA A 1 167 ? 4.134 -6.469 21.828 1.00 96.56 167 ALA A CA 1
ATOM 1300 C C . ALA A 1 167 ? 3.011 -6.879 22.794 1.00 96.56 167 ALA A C 1
ATOM 1302 O O . ALA A 1 167 ? 1.925 -6.296 22.779 1.00 96.56 167 ALA A O 1
ATOM 1303 N N . SER A 1 168 ? 3.286 -7.830 23.686 1.00 97.12 168 SER A N 1
ATOM 1304 C CA . SER A 1 168 ? 2.310 -8.339 24.652 1.00 97.12 168 SER A CA 1
ATOM 1305 C C . SER A 1 168 ? 1.955 -7.305 25.728 1.00 97.12 168 SER A C 1
ATOM 1307 O O . SER A 1 168 ? 0.787 -7.179 26.106 1.00 97.12 168 SER A O 1
ATOM 1309 N N . ILE A 1 169 ? 2.912 -6.477 26.168 1.00 96.94 169 ILE A N 1
ATOM 1310 C CA . ILE A 1 169 ? 2.623 -5.328 27.041 1.00 96.94 169 ILE A CA 1
ATOM 1311 C C . ILE A 1 169 ? 1.678 -4.350 26.334 1.00 96.94 169 ILE A C 1
ATOM 1313 O O . ILE A 1 169 ? 0.665 -3.947 26.911 1.00 96.94 169 ILE A O 1
ATOM 1317 N N . ALA A 1 170 ? 1.965 -3.990 25.080 1.00 97.38 170 ALA A N 1
ATOM 1318 C CA . ALA A 1 170 ? 1.121 -3.068 24.322 1.00 97.38 170 ALA A CA 1
ATOM 1319 C C . ALA A 1 170 ? -0.317 -3.598 24.174 1.00 97.38 170 ALA A C 1
ATOM 1321 O O . ALA A 1 170 ? -1.279 -2.859 24.403 1.00 97.38 170 ALA A O 1
ATOM 1322 N N . LEU A 1 171 ? -0.476 -4.889 23.866 1.00 97.44 171 LEU A N 1
ATOM 1323 C CA . LEU A 1 171 ? -1.786 -5.539 23.782 1.00 97.44 171 LEU A CA 1
ATOM 1324 C C . LEU A 1 171 ? -2.516 -5.559 25.129 1.00 97.44 171 LEU A C 1
ATOM 1326 O O . LEU A 1 171 ? -3.718 -5.291 25.172 1.00 97.44 171 LEU A O 1
ATOM 1330 N N . THR A 1 172 ? -1.799 -5.784 26.232 1.00 97.31 172 THR A N 1
ATOM 1331 C CA . THR A 1 172 ? -2.368 -5.718 27.587 1.00 97.31 172 THR A CA 1
ATOM 1332 C C . THR A 1 172 ? -2.894 -4.316 27.902 1.00 97.31 172 THR A C 1
ATOM 1334 O O . THR A 1 172 ? -4.012 -4.167 28.396 1.00 97.31 172 THR A O 1
ATOM 1337 N N . VAL A 1 173 ? -2.144 -3.263 27.561 1.00 97.38 173 VAL A N 1
ATOM 1338 C CA . VAL A 1 173 ? -2.586 -1.869 27.747 1.00 97.38 173 VAL A CA 1
ATOM 1339 C C . VAL A 1 173 ? -3.844 -1.570 26.928 1.00 97.38 173 VAL A C 1
ATOM 1341 O O . VAL A 1 173 ? -4.792 -0.976 27.446 1.00 97.38 173 VAL A O 1
ATOM 1344 N N . ILE A 1 174 ? -3.895 -2.021 25.671 1.00 96.50 174 ILE A N 1
ATOM 1345 C CA . ILE A 1 174 ? -5.082 -1.883 24.813 1.00 96.50 174 ILE A CA 1
ATOM 1346 C C . ILE A 1 174 ? -6.281 -2.605 25.440 1.00 96.50 174 ILE A C 1
ATOM 1348 O O . ILE A 1 174 ? -7.368 -2.030 25.533 1.00 96.50 174 ILE A O 1
ATOM 1352 N N . ALA A 1 175 ? -6.083 -3.835 25.914 1.00 96.38 175 ALA A N 1
ATOM 1353 C CA . ALA A 1 175 ? -7.113 -4.639 26.555 1.00 96.38 175 ALA A CA 1
ATOM 1354 C C . ALA A 1 175 ? -7.700 -3.950 27.798 1.00 96.38 175 ALA A C 1
ATOM 1356 O O . ALA A 1 175 ? -8.920 -3.804 27.911 1.00 96.38 175 ALA A O 1
ATOM 1357 N N . LEU A 1 176 ? -6.841 -3.441 28.687 1.00 96.38 176 LEU A N 1
ATOM 1358 C CA . LEU A 1 176 ? -7.259 -2.675 29.864 1.00 96.38 176 LEU A CA 1
ATOM 1359 C C . LEU A 1 176 ? -8.004 -1.392 29.474 1.00 96.38 176 LEU A C 1
ATOM 1361 O O . LEU A 1 176 ? -9.017 -1.060 30.091 1.00 96.38 176 LEU A O 1
ATOM 1365 N N . GLY A 1 177 ? -7.565 -0.703 28.417 1.00 94.69 177 GLY A N 1
ATOM 1366 C CA . GLY A 1 177 ? -8.262 0.460 27.867 1.00 94.69 177 GLY A CA 1
ATOM 1367 C C . GLY A 1 177 ? -9.685 0.139 27.396 1.00 94.69 177 GLY A C 1
ATOM 1368 O O . GLY A 1 177 ? -10.616 0.893 27.692 1.00 94.69 177 GLY A O 1
ATOM 1369 N N . ILE A 1 178 ? -9.881 -1.001 26.723 1.00 94.38 178 ILE A N 1
ATOM 1370 C CA . ILE A 1 178 ? -11.203 -1.479 26.280 1.00 94.38 178 ILE A CA 1
ATOM 1371 C C . ILE A 1 178 ? -12.104 -1.781 27.486 1.00 94.38 178 ILE A C 1
ATOM 1373 O O . ILE A 1 178 ? -13.254 -1.331 27.525 1.00 94.38 178 ILE A O 1
ATOM 1377 N N . ILE A 1 179 ? -11.586 -2.500 28.488 1.00 94.31 179 ILE A N 1
ATOM 1378 C CA . ILE A 1 179 ? -12.326 -2.835 29.714 1.00 94.31 179 ILE A CA 1
ATOM 1379 C C . ILE A 1 179 ? -12.731 -1.553 30.455 1.00 94.31 179 ILE A C 1
ATOM 1381 O O . ILE A 1 179 ? -13.896 -1.383 30.823 1.00 94.31 179 ILE A O 1
ATOM 1385 N N . LEU A 1 180 ? -11.799 -0.611 30.620 1.00 93.44 180 LEU A N 1
ATOM 1386 C CA . LEU A 1 180 ? -12.052 0.660 31.294 1.00 93.44 180 LEU A CA 1
ATOM 1387 C C . LEU A 1 180 ? -13.110 1.494 30.560 1.00 93.44 180 LEU A C 1
ATOM 1389 O O . LEU A 1 180 ? -13.995 2.070 31.200 1.00 93.44 180 LEU A O 1
ATOM 1393 N N . ALA A 1 181 ? -13.056 1.546 29.226 1.00 90.69 181 ALA A N 1
ATOM 1394 C CA . ALA A 1 181 ? -14.053 2.239 28.416 1.00 90.69 181 ALA A CA 1
ATOM 1395 C C . ALA A 1 181 ? -15.460 1.651 28.619 1.00 90.69 181 ALA A C 1
ATOM 1397 O O . ALA A 1 181 ? -16.423 2.407 28.799 1.00 90.69 181 ALA A O 1
ATOM 1398 N N . TYR A 1 182 ? -15.573 0.319 28.667 1.00 91.12 182 TYR A N 1
ATOM 1399 C CA . TYR A 1 182 ? -16.828 -0.378 28.953 1.00 91.12 182 TYR A CA 1
ATOM 1400 C C . TYR A 1 182 ? -17.363 -0.040 30.356 1.00 91.12 182 TYR A C 1
ATOM 1402 O O . TYR A 1 182 ? -18.511 0.395 30.496 1.00 91.12 182 TYR A O 1
ATOM 1410 N N . VAL A 1 183 ? -16.525 -0.162 31.393 1.00 89.75 183 VAL A N 1
ATOM 1411 C CA . VAL A 1 183 ? -16.913 0.103 32.792 1.00 89.75 183 VAL A CA 1
ATOM 1412 C C . VAL A 1 183 ? -17.349 1.556 32.979 1.00 89.75 183 VAL A C 1
ATOM 1414 O O . VAL A 1 183 ? -18.432 1.818 33.505 1.00 89.75 183 VAL A O 1
ATOM 1417 N N . ARG A 1 184 ? -16.561 2.518 32.478 1.00 89.69 184 ARG A N 1
ATOM 1418 C CA . ARG A 1 184 ? -16.881 3.952 32.563 1.00 89.69 184 ARG A CA 1
ATOM 1419 C C . ARG A 1 184 ? -18.219 4.271 31.907 1.00 89.69 184 ARG A C 1
ATOM 1421 O O . ARG A 1 184 ? -18.977 5.098 32.418 1.00 89.69 184 ARG A O 1
ATOM 1428 N N . LYS A 1 185 ? -18.523 3.630 30.777 1.00 85.88 185 LYS A N 1
ATOM 1429 C CA . LYS A 1 185 ? -19.812 3.796 30.107 1.00 85.88 185 LYS A CA 1
ATOM 1430 C C . LYS A 1 185 ? -20.958 3.252 30.962 1.00 85.88 185 LYS A C 1
ATOM 1432 O O . LYS A 1 185 ? -21.977 3.926 31.095 1.00 85.88 185 LYS A O 1
ATOM 1437 N N . ARG A 1 186 ? -20.806 2.058 31.538 1.00 85.19 186 ARG A N 1
ATOM 1438 C CA . ARG A 1 186 ? -21.860 1.412 32.332 1.00 85.19 186 ARG A CA 1
ATOM 1439 C C . ARG A 1 186 ? -22.169 2.174 33.623 1.00 85.19 18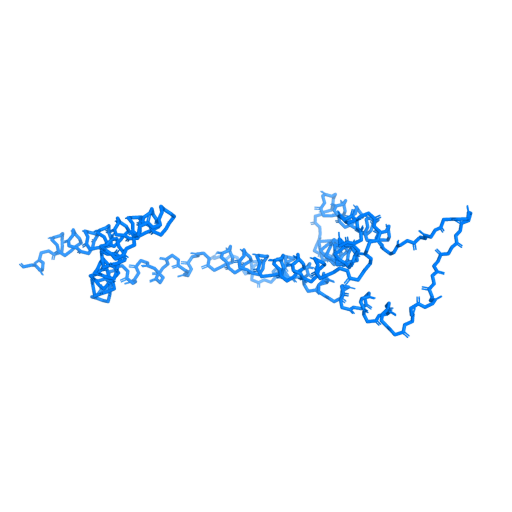6 ARG A C 1
ATOM 1441 O O . ARG A 1 186 ? -23.343 2.347 33.944 1.00 85.19 186 ARG A O 1
ATOM 1448 N N . LEU A 1 187 ? -21.135 2.722 34.269 1.00 85.81 187 LEU A N 1
ATOM 1449 C CA . LEU A 1 187 ? -21.260 3.647 35.403 1.00 85.81 187 LEU A CA 1
ATOM 1450 C C . LEU A 1 187 ? -22.074 4.892 35.030 1.00 85.81 187 LEU A C 1
ATOM 1452 O O . LEU A 1 187 ? -23.036 5.231 35.709 1.00 85.81 187 LEU A O 1
ATOM 1456 N N . ARG A 1 188 ? -21.745 5.545 33.906 1.00 84.75 188 ARG A N 1
ATOM 1457 C CA . ARG A 1 188 ? -22.475 6.734 33.419 1.00 84.75 188 ARG A CA 1
ATOM 1458 C C . ARG A 1 188 ? -23.934 6.459 33.057 1.00 84.75 188 ARG A C 1
ATOM 1460 O O . ARG A 1 188 ? -24.737 7.382 33.067 1.00 84.75 188 ARG A O 1
ATOM 1467 N N . ALA A 1 189 ? -24.267 5.219 32.710 1.00 80.75 189 ALA A N 1
ATOM 1468 C CA . ALA A 1 189 ? -25.627 4.813 32.376 1.00 80.75 189 ALA A CA 1
ATOM 1469 C C . ALA A 1 189 ? -26.470 4.415 33.605 1.00 80.75 189 ALA A C 1
ATOM 1471 O O . ALA A 1 189 ? -27.638 4.084 33.422 1.00 80.75 189 ALA A O 1
ATOM 1472 N N . GLY A 1 190 ? -25.899 4.407 34.820 1.00 67.56 190 GLY A N 1
ATOM 1473 C CA . GLY A 1 190 ? -26.600 4.007 36.048 1.00 67.56 190 GLY A CA 1
ATOM 1474 C C . GLY A 1 190 ? -27.018 2.531 36.078 1.00 67.56 190 GLY A C 1
ATOM 1475 O O . GLY A 1 190 ? -28.036 2.202 36.673 1.00 67.56 190 GLY A O 1
ATOM 1476 N N . ARG A 1 191 ? -26.289 1.646 35.378 1.00 60.31 191 ARG A N 1
ATOM 1477 C CA . ARG A 1 191 ? -26.628 0.212 35.206 1.00 60.31 191 ARG A CA 1
ATOM 1478 C C . ARG A 1 191 ? -25.596 -0.740 35.824 1.00 60.31 191 ARG A C 1
ATOM 1480 O O . ARG A 1 191 ? -25.280 -1.780 35.225 1.00 60.31 191 ARG A O 1
ATOM 1487 N N . LEU A 1 192 ? -25.019 -0.351 36.955 1.00 57.34 192 LEU A N 1
ATOM 1488 C CA . LEU A 1 192 ? -24.181 -1.215 37.788 1.00 57.34 192 LEU A CA 1
ATOM 1489 C C . LEU A 1 192 ? -24.926 -1.564 39.067 1.00 57.34 192 LEU A C 1
ATOM 1491 O O . LEU A 1 192 ? -25.572 -0.643 39.609 1.00 57.34 192 LEU A O 1
#

Radius of gyration: 24.61 Å; chains: 1; bounding box: 53×38×67 Å

pLDDT: mean 90.7, std 12.3, range [35.84, 98.62]

Sequence (192 aa):
MPSERSELRPNLSVLALLSFIAAFLIARAFTTLYPNVVLVSGGFHIHHFWFGLAMMAIGGWLGITYRDERADRLAAILFGAGGGLIGDEVGLLLTFGDYRTGLTYTLVVTFVIFSSVLIFLNRYHRVIRLEFTRFLSSNASLYFGVFLAAVSIAFIAETDDLAITAASIALTVIALGIILAYVRKRLRAGRL

Secondary structure (DSSP, 8-state):
---GGGS----HHHHHHHHHHHHHHHHHHHHHH-TT--EEETTEEE-THHHHHHHHHHHHHHHHH--SHHHHHHHHHHHHHHHHHHHHHHHHHHHTS-TT-THHHHHHHHHHHHHHHHHHHHHHHHHHHHHHHHHHTSHHHHHHHHHHHHHHHHHHHH---HHHHHHHHHHHHHHHHHHHHHHHHHHHTT--

Foldseek 3Di:
DPPPVVVPQPPLLVLLLVLLVVLLVVLVVCCVVPVPDFDDDPNDTDQCLVVLVVLLVCLVVLCVPDDDRVSSSSSSNSNSNSNNSNLQCVVCVVVVHPSPDPVSVVVSVVVSVVSVVVSCCVVCVVVVVVVVVVCLQDVNLLVVLVVQLVVLVVQCVVDPDPVSNVVSVVSNVVSVVSNVSNVVVCVVVVND